Protein AF-A0ABD5B0S5-F1 (afdb_monomer)

Structure (mmCIF, N/CA/C/O backbone):
data_AF-A0ABD5B0S5-F1
#
_entry.id   AF-A0ABD5B0S5-F1
#
loop_
_atom_site.group_PDB
_atom_site.id
_atom_site.type_symbol
_atom_site.label_atom_id
_atom_site.label_alt_id
_atom_site.label_comp_id
_atom_site.label_asym_id
_atom_site.label_entity_id
_atom_site.label_seq_id
_atom_site.pdbx_PDB_ins_code
_atom_site.Cartn_x
_atom_site.Cartn_y
_atom_site.Cartn_z
_atom_site.occupancy
_atom_site.B_iso_or_equiv
_atom_site.auth_seq_id
_atom_site.auth_comp_id
_atom_site.auth_asym_id
_atom_site.auth_atom_id
_atom_site.pdbx_PDB_model_num
ATOM 1 N N . MET A 1 1 ? -30.616 -3.599 26.063 1.00 59.03 1 MET A N 1
ATOM 2 C CA . MET A 1 1 ? -29.820 -3.483 24.824 1.00 59.03 1 MET A CA 1
ATOM 3 C C . MET A 1 1 ? -29.318 -2.062 24.587 1.00 59.03 1 MET A C 1
ATOM 5 O O . MET A 1 1 ? -28.119 -1.868 24.691 1.00 59.03 1 MET A O 1
ATOM 9 N N . GLU A 1 2 ? -30.173 -1.051 24.388 1.00 69.00 2 GLU A N 1
ATOM 10 C CA . GLU A 1 2 ? -29.726 0.318 24.028 1.00 69.00 2 GLU A CA 1
ATOM 11 C C . GLU A 1 2 ? -28.794 0.989 25.068 1.00 69.00 2 GLU A C 1
ATOM 13 O O . GLU A 1 2 ? -27.815 1.641 24.716 1.00 69.00 2 GLU A O 1
ATOM 18 N N . TYR A 1 3 ? -29.030 0.762 26.366 1.00 79.88 3 TYR A N 1
ATOM 19 C CA . TYR A 1 3 ? -28.165 1.268 27.444 1.00 79.88 3 TYR A CA 1
ATOM 20 C C . TYR A 1 3 ? -26.765 0.627 27.468 1.00 79.88 3 TYR A C 1
ATOM 22 O O . TYR A 1 3 ? -25.769 1.314 27.701 1.00 79.88 3 TYR A O 1
ATOM 30 N N . GLN A 1 4 ? -26.689 -0.684 27.223 1.00 82.94 4 GLN A N 1
ATOM 31 C CA . GLN A 1 4 ? -25.435 -1.444 27.222 1.00 82.94 4 GLN A CA 1
ATOM 32 C C . GLN A 1 4 ? -24.563 -1.027 26.032 1.00 82.94 4 GLN A C 1
ATOM 34 O O . GLN A 1 4 ? -23.385 -0.709 26.203 1.00 82.94 4 GLN A O 1
ATOM 39 N N . ASP A 1 5 ? -25.180 -0.931 24.851 1.00 84.88 5 ASP A N 1
ATOM 40 C CA . ASP A 1 5 ? -24.516 -0.530 23.610 1.00 84.88 5 ASP A CA 1
ATOM 41 C C . ASP A 1 5 ? -23.931 0.886 23.700 1.00 84.88 5 ASP A C 1
ATOM 43 O O . ASP A 1 5 ? -22.782 1.140 23.319 1.00 84.88 5 ASP A O 1
ATOM 47 N N . LYS A 1 6 ? -24.693 1.804 24.305 1.00 87.38 6 LYS A N 1
ATOM 48 C CA . LYS A 1 6 ? -24.252 3.176 24.553 1.00 87.38 6 LYS A CA 1
ATOM 49 C C . LYS A 1 6 ? -23.043 3.236 25.490 1.00 87.38 6 LYS A C 1
ATOM 51 O O . LYS A 1 6 ? -22.068 3.908 25.165 1.00 87.38 6 LYS A O 1
ATOM 56 N N . LYS A 1 7 ? -23.054 2.493 26.606 1.00 89.88 7 LYS A N 1
ATOM 57 C CA . LYS A 1 7 ? -21.926 2.450 27.561 1.00 89.88 7 LYS A CA 1
ATOM 58 C C . LYS A 1 7 ? -20.632 1.931 26.922 1.00 89.88 7 LYS A C 1
ATOM 60 O O . LYS A 1 7 ? -19.563 2.497 27.162 1.00 89.88 7 LYS A O 1
ATOM 65 N N . ILE A 1 8 ? -20.721 0.882 26.101 1.00 89.31 8 ILE A N 1
ATOM 66 C CA . ILE A 1 8 ? -19.565 0.337 25.368 1.00 89.31 8 ILE A CA 1
ATOM 67 C C . ILE A 1 8 ? -19.056 1.367 24.350 1.00 89.31 8 ILE A C 1
ATOM 69 O O . ILE A 1 8 ? -17.853 1.631 24.271 1.00 89.31 8 ILE A O 1
ATOM 73 N N . THR A 1 9 ? -19.969 1.992 23.607 1.00 88.25 9 THR A N 1
ATOM 74 C CA . THR A 1 9 ? -19.638 2.994 22.586 1.00 88.25 9 THR A CA 1
ATOM 75 C C . THR A 1 9 ? -18.950 4.222 23.185 1.00 88.25 9 THR A C 1
ATOM 77 O O . THR A 1 9 ? -17.896 4.629 22.689 1.00 88.25 9 THR A O 1
ATOM 80 N N . ASP A 1 10 ? -19.483 4.772 24.278 1.00 90.56 10 ASP A N 1
ATOM 81 C CA . ASP A 1 10 ? -18.917 5.939 24.964 1.00 90.56 10 ASP A CA 1
ATOM 82 C C . ASP A 1 10 ? -17.477 5.660 25.434 1.00 90.56 10 ASP A C 1
ATOM 84 O O . ASP A 1 10 ? -16.569 6.456 25.177 1.00 90.56 10 ASP A O 1
ATOM 88 N N . TYR A 1 11 ? -17.227 4.476 26.007 1.00 91.31 11 TYR A N 1
ATOM 89 C CA . TYR A 1 11 ? -15.882 4.040 26.400 1.00 91.31 11 TYR A CA 1
ATOM 90 C C . TYR A 1 11 ? -14.902 3.958 25.214 1.00 91.31 11 TYR A C 1
ATOM 92 O O . TYR A 1 11 ? -13.734 4.353 25.328 1.00 91.31 11 TYR A O 1
ATOM 100 N N . LEU A 1 12 ? -15.347 3.456 24.057 1.00 90.19 12 LEU A N 1
ATOM 101 C CA . LEU A 1 12 ? -14.495 3.294 22.873 1.00 90.19 12 LEU A CA 1
ATOM 102 C C . LEU A 1 12 ? -14.211 4.613 22.144 1.00 90.19 12 LEU A C 1
ATOM 104 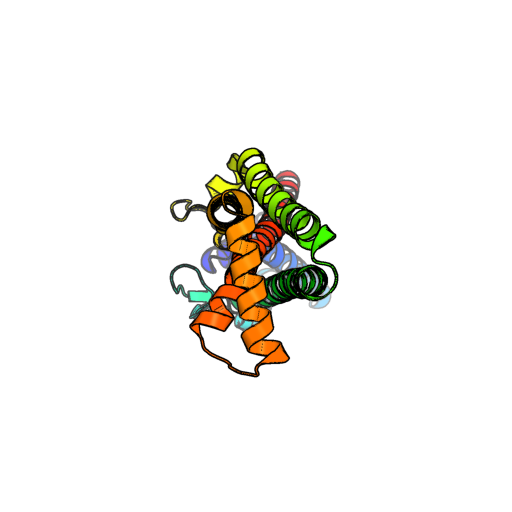O O . LEU A 1 12 ? -13.114 4.785 21.593 1.00 90.19 12 LEU A O 1
ATOM 108 N N . ILE A 1 13 ? -15.141 5.572 22.178 1.00 87.56 13 ILE A N 1
ATOM 109 C CA . ILE A 1 13 ? -14.947 6.916 21.610 1.00 87.56 13 ILE A CA 1
ATOM 110 C C . ILE A 1 13 ? -13.749 7.615 22.270 1.00 87.56 13 ILE A C 1
ATOM 112 O O . ILE A 1 13 ? -12.927 8.230 21.575 1.00 87.56 13 ILE A O 1
ATOM 116 N N . GLU A 1 14 ? -13.571 7.454 23.583 1.00 87.50 14 GLU A N 1
ATOM 117 C CA . GLU A 1 14 ? -12.429 8.014 24.318 1.00 87.50 14 GLU A CA 1
ATOM 118 C C . GLU A 1 14 ? -11.076 7.469 23.836 1.00 87.50 14 GLU A C 1
ATOM 120 O O . GLU A 1 14 ? -10.060 8.173 23.888 1.00 87.50 14 GLU A O 1
ATOM 125 N N . LYS A 1 15 ? -11.045 6.237 23.307 1.00 86.94 15 LYS A N 1
ATOM 126 C CA . LYS A 1 15 ? -9.827 5.608 22.762 1.00 86.94 15 LYS A CA 1
ATOM 127 C C . LYS A 1 15 ? -9.460 6.127 21.374 1.00 86.94 15 LYS A C 1
ATOM 129 O O . LYS A 1 15 ? -8.352 5.878 20.896 1.00 86.94 15 LYS A O 1
ATOM 134 N N . ARG A 1 16 ? -10.352 6.907 20.744 1.00 84.56 16 ARG A N 1
ATOM 135 C CA . ARG A 1 16 ? -10.148 7.602 19.462 1.00 84.56 16 ARG A CA 1
ATOM 136 C C . ARG A 1 16 ? -9.638 6.676 18.344 1.00 84.56 16 ARG A C 1
ATOM 138 O O . ARG A 1 16 ? -8.790 7.085 17.539 1.00 84.56 16 ARG A O 1
ATOM 145 N N . LEU A 1 17 ? -10.144 5.443 18.327 1.00 88.75 17 LEU A N 1
ATOM 146 C CA . LEU A 1 17 ? -9.857 4.431 17.312 1.00 88.75 17 LEU A CA 1
ATOM 147 C C . LEU A 1 17 ? -10.369 4.883 15.928 1.00 88.75 17 LEU A C 1
ATOM 149 O O . LEU A 1 17 ? -11.304 5.683 15.844 1.00 88.75 17 LEU A O 1
ATOM 153 N N . PRO A 1 18 ? -9.768 4.410 14.823 1.00 89.50 18 PRO A N 1
ATOM 154 C CA . PRO A 1 18 ? -10.385 4.514 13.506 1.00 89.50 18 PRO A CA 1
ATOM 155 C C . PRO A 1 18 ? -11.719 3.759 13.478 1.00 89.50 18 PRO A C 1
ATOM 157 O O . PRO A 1 18 ? -11.866 2.760 14.177 1.00 89.50 18 PRO A O 1
ATOM 160 N N . LEU A 1 19 ? -12.675 4.230 12.676 1.00 89.38 19 LEU A N 1
ATOM 161 C CA . LEU A 1 19 ? -14.045 3.709 12.673 1.00 89.38 19 LEU A CA 1
ATOM 162 C C . LEU A 1 19 ? -14.131 2.207 12.345 1.00 89.38 19 LEU A C 1
ATOM 164 O O . LEU A 1 19 ? -14.923 1.510 12.967 1.00 89.38 19 LEU A O 1
ATOM 168 N N . ASP A 1 20 ? -13.304 1.696 11.427 1.00 89.19 20 ASP A N 1
ATOM 169 C CA . ASP A 1 20 ? -13.250 0.257 11.117 1.00 89.19 20 ASP A CA 1
ATOM 170 C C . ASP A 1 20 ? -12.871 -0.600 12.335 1.00 89.19 20 ASP A C 1
ATOM 172 O O . ASP A 1 20 ? -13.534 -1.596 12.613 1.00 89.19 20 ASP A O 1
ATOM 176 N N . ILE A 1 21 ? -11.840 -0.195 13.078 1.00 90.81 21 ILE A N 1
ATOM 177 C CA . ILE A 1 21 ? -11.395 -0.879 14.298 1.00 90.81 21 ILE A CA 1
ATOM 178 C C . ILE A 1 21 ? -12.389 -0.656 15.436 1.00 90.81 21 ILE A C 1
ATOM 180 O O . ILE A 1 21 ? -12.634 -1.575 16.204 1.00 90.81 21 ILE A O 1
ATOM 184 N N . LEU A 1 22 ? -12.955 0.547 15.561 1.00 91.75 22 LEU A N 1
ATOM 185 C CA . LEU A 1 22 ? -13.903 0.867 16.625 1.00 91.75 22 LEU A CA 1
ATOM 186 C C . LEU A 1 22 ? -15.123 -0.051 16.564 1.00 91.75 22 LEU A C 1
ATOM 188 O O . LEU A 1 22 ? -15.484 -0.619 17.587 1.00 91.75 22 LEU A O 1
ATOM 192 N N . LEU A 1 23 ? -15.712 -0.224 15.377 1.00 89.88 23 LEU A N 1
ATOM 193 C CA . LEU A 1 23 ? -16.859 -1.115 15.193 1.00 89.88 23 LEU A CA 1
ATOM 194 C C . LEU A 1 23 ? -16.489 -2.577 15.471 1.00 89.88 23 LEU A C 1
ATOM 196 O O . LEU A 1 23 ? -17.256 -3.293 16.092 1.00 89.88 23 LEU A O 1
ATOM 200 N N . GLU A 1 24 ? -15.307 -3.025 15.049 1.00 91.56 24 GLU A N 1
ATOM 201 C CA . GLU A 1 24 ? -14.869 -4.405 15.297 1.00 91.56 24 GLU A CA 1
ATOM 202 C C . GLU A 1 24 ? -14.621 -4.680 16.787 1.00 91.56 24 GLU A C 1
ATOM 204 O O . GLU A 1 24 ? -15.021 -5.717 17.304 1.00 91.56 24 GLU A O 1
ATOM 209 N N . VAL A 1 25 ? -14.008 -3.732 17.502 1.00 92.88 25 VAL A N 1
ATOM 210 C CA . VAL A 1 25 ? -13.804 -3.841 18.954 1.00 92.88 25 VAL A CA 1
ATOM 211 C C . VAL A 1 25 ? -15.133 -3.748 19.704 1.00 92.88 25 VAL A C 1
ATOM 213 O O . VAL A 1 25 ? -15.304 -4.462 20.685 1.00 92.88 25 VAL A O 1
ATOM 216 N N . LYS A 1 26 ? -16.075 -2.911 19.246 1.00 92.62 26 LYS A N 1
ATOM 217 C CA . LYS A 1 26 ? -17.425 -2.807 19.817 1.00 92.62 26 LYS A CA 1
ATOM 218 C C . LYS A 1 26 ? -18.129 -4.166 19.794 1.00 92.62 26 LYS A C 1
ATOM 220 O O . LYS A 1 26 ? -18.538 -4.621 20.857 1.00 92.62 26 LYS A O 1
ATOM 225 N N . ASP A 1 27 ? -18.187 -4.817 18.629 1.00 91.06 27 ASP A N 1
ATOM 226 C CA . ASP A 1 27 ? -18.809 -6.142 18.474 1.00 91.06 27 ASP A CA 1
ATOM 227 C C . ASP A 1 27 ? -18.168 -7.158 19.430 1.00 91.06 27 ASP A C 1
ATOM 229 O O . ASP A 1 27 ? -18.850 -7.785 20.234 1.00 91.06 27 ASP A O 1
ATOM 233 N N . HIS A 1 28 ? -16.833 -7.257 19.414 1.00 93.50 28 HIS A N 1
ATOM 234 C CA . HIS A 1 28 ? -16.118 -8.210 20.261 1.00 93.50 28 HIS A CA 1
ATOM 235 C C . HIS A 1 28 ? -16.295 -7.941 21.760 1.00 93.50 28 HIS A C 1
ATOM 237 O O . HIS A 1 28 ? -16.384 -8.888 22.539 1.00 93.50 28 HIS A O 1
ATOM 243 N N . MET A 1 29 ? -16.339 -6.674 22.183 1.00 93.88 29 MET A N 1
ATOM 244 C CA . MET A 1 29 ? -16.616 -6.337 23.580 1.00 93.88 29 MET A CA 1
ATOM 245 C C . MET A 1 29 ? -18.061 -6.676 23.961 1.00 93.88 29 MET A C 1
ATOM 247 O O . MET A 1 29 ? -18.271 -7.165 25.066 1.00 93.88 29 MET A O 1
ATOM 251 N N . ALA A 1 30 ? -19.038 -6.451 23.079 1.00 92.88 30 ALA A N 1
ATOM 252 C CA . ALA A 1 30 ? -20.434 -6.805 23.333 1.00 92.88 30 ALA A CA 1
ATOM 253 C C . ALA A 1 30 ? -20.619 -8.326 23.460 1.00 92.88 30 ALA A C 1
ATOM 255 O O . ALA A 1 30 ? -21.210 -8.784 24.439 1.00 92.88 30 ALA A O 1
ATOM 256 N N . ASP A 1 31 ? -20.031 -9.100 22.543 1.00 93.25 31 ASP A N 1
ATOM 257 C CA . ASP A 1 31 ? -20.043 -10.566 22.586 1.00 93.25 31 ASP A CA 1
ATOM 258 C C . ASP A 1 31 ? -19.386 -11.094 23.870 1.00 93.25 31 ASP A C 1
ATOM 260 O O . ASP A 1 31 ? -19.919 -11.981 24.535 1.00 93.25 31 ASP A O 1
ATOM 264 N N . GLN A 1 32 ? -18.241 -10.519 24.256 1.00 93.44 32 GLN A N 1
ATOM 265 C CA . GLN A 1 32 ? -17.530 -10.908 25.474 1.00 93.44 32 GLN A CA 1
ATOM 266 C C . GLN A 1 32 ? -18.332 -10.581 26.738 1.00 93.44 32 GLN A C 1
ATOM 268 O O . GLN A 1 32 ? -18.353 -11.383 27.670 1.00 93.44 32 GLN A O 1
ATOM 273 N N . VAL A 1 33 ? -19.007 -9.430 26.778 1.00 94.50 33 VAL A N 1
ATOM 274 C CA . VAL A 1 33 ? -19.883 -9.071 27.898 1.00 94.50 33 VAL A CA 1
ATOM 275 C C . VAL A 1 33 ? -21.058 -10.042 27.992 1.00 94.50 33 VAL A C 1
ATOM 277 O O . VAL A 1 33 ? -21.290 -10.576 29.072 1.00 94.50 33 VAL A O 1
ATOM 280 N N . ALA A 1 34 ? -21.737 -10.337 26.882 1.00 93.06 34 ALA A N 1
ATOM 281 C CA . ALA A 1 34 ? -22.862 -11.273 26.864 1.00 93.06 34 ALA A CA 1
ATOM 282 C C . ALA A 1 34 ? -22.446 -12.696 27.284 1.00 93.06 34 ALA A C 1
ATOM 284 O O . ALA A 1 34 ? -23.167 -13.363 28.033 1.00 93.06 34 ALA A O 1
ATOM 285 N N . ALA A 1 35 ? -21.263 -13.146 26.849 1.00 93.31 35 ALA A N 1
ATOM 286 C CA . ALA A 1 35 ? -20.687 -14.416 27.280 1.00 93.31 35 ALA A CA 1
ATOM 287 C C . ALA A 1 35 ? -20.438 -14.428 28.795 1.00 93.31 35 ALA A C 1
ATOM 289 O O . ALA A 1 35 ? -20.862 -15.358 29.471 1.00 93.31 35 ALA A O 1
ATOM 290 N N . LEU A 1 36 ? -19.846 -13.369 29.356 1.00 94.19 36 LEU A N 1
ATOM 291 C CA . LEU A 1 36 ? -19.610 -13.259 30.799 1.00 94.19 36 LEU A CA 1
ATOM 292 C C . LEU A 1 36 ? -20.911 -13.183 31.614 1.00 94.19 36 LEU A C 1
ATOM 294 O O . LEU A 1 36 ? -21.005 -13.833 32.654 1.00 94.19 36 LEU A O 1
ATOM 298 N N . GLU A 1 37 ? -21.916 -12.433 31.146 1.00 92.38 37 GLU A N 1
ATOM 299 C CA . GLU A 1 37 ? -23.247 -12.387 31.772 1.00 92.38 37 GLU A CA 1
ATOM 300 C C . GLU A 1 37 ? -23.881 -13.785 31.815 1.00 92.38 37 GLU A C 1
ATOM 302 O O . GLU A 1 37 ? -24.458 -14.162 32.830 1.00 92.38 37 GLU A O 1
ATOM 307 N N . THR A 1 38 ? -23.717 -14.582 30.754 1.00 92.94 38 THR A N 1
ATOM 308 C CA . THR A 1 38 ? -24.304 -15.929 30.653 1.00 92.94 38 THR A CA 1
ATOM 309 C C . THR A 1 38 ? -23.513 -16.979 31.438 1.00 92.94 38 THR A C 1
ATOM 311 O O . THR A 1 38 ? -24.094 -17.772 32.174 1.00 92.94 38 THR A O 1
ATOM 314 N N . GLU A 1 39 ? -22.187 -17.000 31.294 1.00 94.00 39 GLU A N 1
ATOM 315 C CA . GLU A 1 39 ? -21.308 -18.027 31.869 1.00 94.00 39 GLU A CA 1
ATOM 316 C C . GLU A 1 39 ? -21.080 -17.832 33.369 1.00 94.00 39 GLU A C 1
ATOM 318 O O . GLU A 1 39 ? -21.020 -18.805 34.119 1.00 94.00 39 GLU A O 1
ATOM 323 N N . GLN A 1 40 ? -20.939 -16.579 33.814 1.00 91.56 40 GLN A N 1
ATOM 324 C CA . GLN A 1 40 ? -20.669 -16.252 35.217 1.00 91.56 40 GLN A CA 1
ATOM 325 C C . GLN A 1 40 ? -21.923 -15.786 35.966 1.00 91.56 40 GLN A C 1
ATOM 327 O O . GLN A 1 40 ? -21.853 -15.575 37.177 1.00 91.56 40 GLN A O 1
ATOM 332 N N . ASN A 1 41 ? -23.058 -15.627 35.272 1.00 91.38 41 ASN A N 1
ATOM 333 C CA . ASN A 1 41 ? -24.315 -15.126 35.833 1.00 91.38 41 ASN A CA 1
ATOM 334 C C . ASN A 1 41 ? -24.138 -13.794 36.594 1.00 91.38 41 ASN A C 1
ATOM 336 O O . ASN A 1 41 ? -24.683 -13.591 37.681 1.00 91.38 41 ASN A O 1
ATOM 340 N N . ILE A 1 42 ? -23.308 -12.903 36.045 1.00 93.69 42 ILE A N 1
ATOM 341 C CA . ILE A 1 42 ? -23.010 -11.584 36.616 1.00 93.69 42 ILE A CA 1
ATOM 342 C C . ILE A 1 42 ? -23.79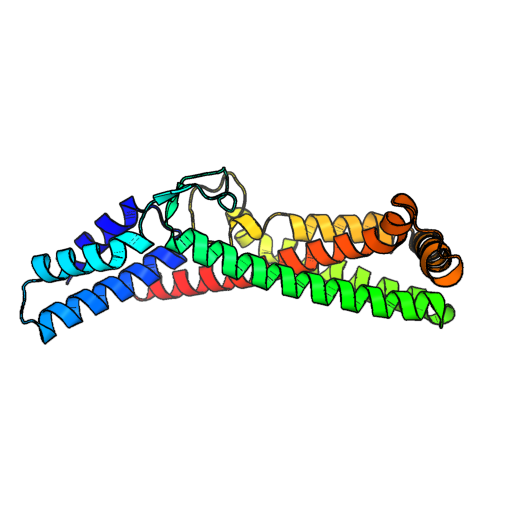0 -10.487 35.896 1.00 93.69 42 ILE A C 1
ATOM 344 O O . ILE A 1 42 ? -24.229 -10.648 34.764 1.00 93.69 42 ILE A O 1
ATOM 348 N N . THR A 1 43 ? -23.935 -9.337 36.552 1.00 93.12 43 THR A N 1
ATOM 349 C CA . THR A 1 43 ? -24.560 -8.162 35.941 1.00 93.12 43 THR A CA 1
ATOM 350 C C . THR A 1 43 ? -23.690 -7.578 34.830 1.00 93.12 43 THR A C 1
ATOM 352 O O . THR A 1 43 ? -22.458 -7.632 34.899 1.00 93.12 43 THR A O 1
ATOM 355 N N . PHE A 1 44 ? -24.335 -6.921 33.864 1.00 92.56 44 PHE A N 1
ATOM 356 C CA . PHE A 1 44 ? -23.682 -6.152 32.805 1.00 92.56 44 PHE A CA 1
ATOM 357 C C . PHE A 1 44 ? -22.515 -5.295 33.294 1.00 92.56 44 PHE A C 1
ATOM 359 O O . PHE A 1 44 ? -21.442 -5.330 32.705 1.00 92.56 44 PHE A O 1
ATOM 366 N N . ASP A 1 45 ? -22.704 -4.523 34.369 1.00 93.00 45 ASP A N 1
ATOM 367 C CA . ASP A 1 45 ? -21.666 -3.612 34.855 1.00 93.00 45 ASP A CA 1
ATOM 368 C C . ASP A 1 45 ? -20.412 -4.378 35.302 1.00 93.00 45 ASP A C 1
ATOM 370 O O . ASP A 1 45 ? -19.298 -3.993 34.948 1.00 93.00 45 ASP A O 1
ATOM 374 N N . ASN A 1 46 ? -20.583 -5.515 35.982 1.00 92.81 46 ASN A N 1
ATOM 375 C CA . ASN A 1 46 ? -19.468 -6.367 36.393 1.00 92.81 46 ASN A CA 1
ATOM 376 C C . ASN A 1 46 ? -18.800 -7.054 35.191 1.00 92.81 46 ASN A C 1
ATOM 378 O O . ASN A 1 46 ? -17.569 -7.077 35.104 1.00 92.81 46 ASN A O 1
ATOM 382 N N . ALA A 1 47 ? -19.587 -7.572 34.242 1.00 93.94 47 ALA A N 1
ATOM 383 C CA . ALA A 1 47 ? -19.071 -8.162 33.004 1.00 93.94 47 ALA A CA 1
ATOM 384 C C . ALA A 1 47 ? -18.304 -7.132 32.160 1.00 93.94 47 ALA A C 1
ATOM 386 O O . ALA A 1 47 ? -17.243 -7.424 31.597 1.00 93.94 47 ALA A O 1
ATOM 387 N N . PHE A 1 48 ? -18.795 -5.896 32.114 1.00 94.75 48 PHE A N 1
ATOM 388 C CA . PHE A 1 48 ? -18.169 -4.808 31.384 1.00 94.75 48 PHE A CA 1
ATOM 389 C C . PHE A 1 48 ? -16.871 -4.334 32.044 1.00 94.75 48 PHE A C 1
ATOM 391 O O . PHE A 1 48 ? -15.895 -4.093 31.333 1.00 94.75 48 PHE A O 1
ATOM 398 N N . GLU A 1 49 ? -16.793 -4.256 33.377 1.00 94.50 49 GLU A N 1
ATOM 399 C CA . GLU A 1 49 ? -15.523 -3.984 34.071 1.00 94.50 49 GLU A CA 1
ATOM 400 C C . GLU A 1 49 ? -14.469 -5.063 33.792 1.00 94.50 49 GLU A C 1
ATOM 402 O O . GLU A 1 49 ? -13.333 -4.735 33.435 1.00 94.50 49 GLU A O 1
ATOM 407 N N . GLN A 1 50 ? -14.845 -6.345 33.867 1.00 94.25 50 GLN A N 1
ATOM 408 C CA . GLN A 1 50 ? -13.936 -7.447 33.526 1.00 94.25 50 GLN A CA 1
ATOM 409 C C . GLN A 1 50 ? -13.468 -7.371 32.065 1.00 94.25 50 GLN A C 1
ATOM 411 O O . GLN A 1 50 ? -12.282 -7.544 31.771 1.00 94.25 50 GLN A O 1
ATOM 416 N N . THR A 1 51 ? -14.377 -7.035 31.150 1.00 94.00 51 THR A N 1
ATOM 417 C CA . THR A 1 51 ? -14.051 -6.833 29.733 1.00 94.00 51 THR A CA 1
ATOM 418 C C . THR A 1 51 ? -13.107 -5.640 29.546 1.00 94.00 51 THR A C 1
ATOM 420 O O . THR A 1 51 ? -12.098 -5.740 28.855 1.00 94.00 51 THR A O 1
ATOM 423 N N . LYS A 1 52 ? -13.331 -4.508 30.219 1.00 93.50 52 LYS A N 1
ATOM 424 C CA . LYS A 1 52 ? -12.396 -3.369 30.163 1.00 93.50 52 LYS A CA 1
ATOM 425 C C . LYS A 1 52 ? -11.002 -3.737 30.669 1.00 93.50 52 LYS A C 1
ATOM 427 O O . LYS A 1 52 ? -10.013 -3.281 30.090 1.00 93.50 52 LYS A O 1
ATOM 432 N N . ALA A 1 53 ? -10.915 -4.556 31.716 1.00 92.94 53 ALA A N 1
ATOM 433 C CA . ALA A 1 53 ? -9.643 -5.037 32.240 1.00 92.94 53 ALA A CA 1
ATOM 434 C C . ALA A 1 53 ? -8.907 -5.929 31.225 1.00 92.94 53 ALA A C 1
ATOM 436 O O . ALA A 1 53 ? -7.709 -5.728 31.002 1.00 92.94 53 ALA A O 1
ATOM 437 N N . SER A 1 54 ? -9.613 -6.846 30.552 1.00 93.25 54 SER A N 1
ATOM 438 C CA . SER A 1 54 ? -9.016 -7.731 29.538 1.00 93.25 54 SER A CA 1
ATOM 439 C C . SER A 1 54 ? -8.480 -6.953 28.326 1.00 93.25 54 SER A C 1
ATOM 441 O O . SER A 1 54 ? -7.375 -7.223 27.850 1.00 93.25 54 SER A O 1
ATOM 443 N N . TRP A 1 55 ? -9.189 -5.904 27.900 1.00 94.00 55 TRP A N 1
ATOM 444 C CA . TRP A 1 55 ? -8.783 -5.025 26.797 1.00 94.00 55 TRP A CA 1
ATOM 445 C C . TRP A 1 55 ? -7.775 -3.934 27.190 1.00 94.00 55 TRP A C 1
ATOM 447 O O . TRP A 1 55 ? -7.223 -3.258 26.314 1.00 94.00 55 TRP A O 1
ATOM 457 N N . GLY A 1 56 ? -7.488 -3.753 28.483 1.00 91.38 56 GLY A N 1
ATOM 458 C CA . GLY A 1 56 ? -6.698 -2.628 28.994 1.00 91.38 56 GLY A CA 1
ATOM 459 C C . GLY A 1 56 ? -5.315 -2.494 28.349 1.00 91.38 56 GLY A C 1
ATOM 460 O O . GLY A 1 56 ? -4.885 -1.387 28.023 1.00 91.38 56 GLY A O 1
ATOM 461 N N . LYS A 1 57 ? -4.642 -3.619 28.082 1.00 90.50 57 LYS A N 1
ATOM 462 C CA . LYS A 1 57 ? -3.324 -3.650 27.421 1.00 90.50 57 LYS A CA 1
ATOM 463 C C . LYS A 1 57 ? -3.391 -3.274 25.937 1.00 90.50 57 LYS A C 1
ATOM 465 O O . LYS A 1 57 ? -2.468 -2.643 25.420 1.00 90.50 57 LYS A O 1
ATOM 470 N N . ASP A 1 58 ? -4.457 -3.664 25.250 1.00 89.56 58 ASP A N 1
ATOM 471 C CA . ASP A 1 58 ? -4.626 -3.451 23.810 1.00 89.56 58 ASP A CA 1
ATOM 472 C C . ASP A 1 58 ? -5.137 -2.042 23.494 1.00 89.56 58 ASP A C 1
ATOM 474 O O . ASP A 1 58 ? -4.707 -1.424 22.512 1.00 89.56 58 ASP A O 1
ATOM 478 N N . LEU A 1 59 ? -5.970 -1.487 24.375 1.00 91.56 59 LEU A N 1
ATOM 479 C CA . LEU A 1 59 ? -6.473 -0.113 24.308 1.00 91.56 59 LEU A CA 1
ATOM 480 C C . LEU A 1 59 ? -5.549 0.909 24.993 1.00 91.56 59 LEU A C 1
ATOM 482 O O . LEU A 1 59 ? -5.849 2.105 25.006 1.00 91.56 59 LEU A O 1
ATOM 486 N N . GLU A 1 60 ? -4.400 0.468 25.513 1.00 90.56 60 GLU A N 1
ATOM 487 C CA . GLU A 1 60 ? -3.370 1.335 26.081 1.00 90.56 60 GLU A CA 1
ATOM 488 C C . GLU A 1 60 ? -2.827 2.302 25.016 1.00 90.56 60 GLU A C 1
ATOM 490 O O . GLU A 1 60 ? -2.378 1.897 23.938 1.00 90.56 60 GLU A O 1
ATOM 495 N N . MET A 1 61 ? -2.838 3.600 25.324 1.00 87.88 61 MET A N 1
ATOM 496 C CA . MET A 1 61 ? -2.383 4.649 24.413 1.00 87.88 61 MET A CA 1
ATOM 497 C C . MET A 1 61 ? -0.861 4.784 24.456 1.00 87.88 61 MET A C 1
ATOM 499 O O . MET A 1 61 ? -0.295 5.278 25.432 1.00 87.88 61 MET A O 1
ATOM 503 N N . ARG A 1 62 ? -0.191 4.421 23.361 1.00 85.19 62 ARG A N 1
ATOM 504 C CA . ARG A 1 62 ? 1.266 4.523 23.212 1.00 85.19 62 ARG A CA 1
ATOM 505 C C . ARG A 1 62 ? 1.642 5.442 22.060 1.00 85.19 62 ARG A C 1
ATOM 507 O O . ARG A 1 62 ? 0.884 5.645 21.112 1.00 85.19 62 ARG A O 1
ATOM 514 N N . PHE A 1 63 ? 2.833 6.021 22.148 1.00 80.31 63 PHE A N 1
ATOM 515 C CA . PHE A 1 63 ? 3.408 6.755 21.029 1.00 80.31 63 PHE A CA 1
ATOM 516 C C . PHE A 1 63 ? 3.695 5.794 19.866 1.00 80.31 63 PHE A C 1
ATOM 518 O O . PHE A 1 63 ? 4.169 4.678 20.084 1.00 80.31 63 PHE A O 1
ATOM 525 N N . SER A 1 64 ? 3.406 6.217 18.634 1.00 77.25 64 SER A N 1
ATOM 526 C CA . SER A 1 64 ? 3.667 5.422 17.435 1.00 77.25 64 SER A CA 1
ATOM 527 C C . SER A 1 64 ? 4.327 6.256 16.346 1.00 77.25 64 SER A C 1
ATOM 529 O O . SER A 1 64 ? 3.766 7.253 15.887 1.00 77.25 64 SER A O 1
ATOM 531 N N . PHE A 1 65 ? 5.470 5.766 15.864 1.00 70.25 65 PHE A N 1
ATOM 532 C CA . PHE A 1 65 ? 6.164 6.283 14.682 1.00 70.25 65 PHE A CA 1
ATOM 533 C C . PHE A 1 65 ? 5.397 6.044 13.375 1.00 70.25 65 PHE A C 1
ATOM 535 O O . PHE A 1 65 ? 5.634 6.731 12.389 1.00 70.25 65 PHE A O 1
ATOM 542 N N . PHE A 1 66 ? 4.458 5.095 13.366 1.00 66.75 66 PHE A N 1
ATOM 543 C CA . PHE A 1 66 ? 3.623 4.776 12.204 1.00 66.75 66 PHE A CA 1
ATOM 544 C C . PHE A 1 66 ? 2.312 5.569 12.183 1.00 66.75 66 PHE A C 1
ATOM 546 O O . PHE A 1 66 ? 1.531 5.459 11.237 1.00 66.75 66 PHE A O 1
ATOM 553 N N . SER A 1 67 ? 2.042 6.359 13.225 1.00 68.06 67 SER A N 1
ATOM 554 C CA . SER A 1 67 ? 0.850 7.194 13.288 1.00 68.06 67 SER A CA 1
ATOM 555 C C . SER A 1 67 ? 1.021 8.475 12.472 1.00 68.06 67 SER A C 1
ATOM 557 O O . SER A 1 67 ? 2.062 9.134 12.483 1.00 68.06 67 SER A O 1
ATOM 559 N N . TYR A 1 68 ? -0.049 8.879 11.790 1.00 65.38 68 TYR A N 1
ATOM 560 C CA . TYR A 1 68 ? -0.097 10.189 11.154 1.00 65.38 68 TYR A CA 1
ATOM 561 C C . TYR A 1 68 ? -0.003 11.291 12.224 1.00 65.38 68 TYR A C 1
ATOM 563 O O . TYR A 1 68 ? -0.779 11.286 13.182 1.00 65.38 68 TYR A O 1
ATOM 571 N N . LYS A 1 69 ? 0.927 12.240 12.040 1.00 66.88 69 LYS A N 1
ATOM 572 C CA . LYS A 1 69 ? 1.263 13.322 12.990 1.00 66.88 69 LYS A CA 1
ATOM 573 C C . LYS A 1 69 ? 1.858 12.864 14.334 1.00 66.88 69 LYS A C 1
ATOM 575 O O . LYS A 1 69 ? 1.717 13.594 15.310 1.00 66.88 69 LYS A O 1
ATOM 580 N N . PHE A 1 70 ? 2.510 11.695 14.405 1.00 70.06 70 PHE A N 1
ATOM 581 C CA . PHE A 1 70 ? 3.210 11.234 15.622 1.00 70.06 70 PHE A CA 1
ATOM 582 C C . PHE A 1 70 ? 2.328 11.276 16.880 1.00 70.06 70 PHE A C 1
ATOM 584 O O . PHE A 1 70 ? 2.720 11.719 17.960 1.00 70.06 70 PHE A O 1
ATOM 591 N N . ARG A 1 71 ? 1.076 10.857 16.727 1.00 76.62 71 ARG A N 1
ATOM 592 C CA . ARG A 1 71 ? 0.073 10.906 17.781 1.00 76.62 71 ARG A CA 1
ATOM 593 C C . ARG A 1 71 ? 0.132 9.640 18.639 1.00 76.62 71 ARG A C 1
ATOM 595 O O . ARG A 1 71 ? 0.438 8.552 18.155 1.00 76.62 71 ARG A O 1
ATOM 602 N N . LYS A 1 72 ? -0.255 9.758 19.914 1.00 82.94 72 LYS A N 1
ATOM 603 C CA . LYS A 1 72 ? -0.588 8.583 20.730 1.00 82.94 72 LYS A CA 1
ATOM 604 C C . LYS A 1 72 ? -1.801 7.857 20.130 1.00 82.94 72 LYS A C 1
ATOM 606 O O . LYS A 1 72 ? -2.848 8.477 19.910 1.00 82.94 72 LYS A O 1
ATOM 611 N N . ILE A 1 73 ? -1.637 6.567 19.867 1.00 86.69 73 ILE A N 1
ATOM 612 C CA . ILE A 1 73 ? -2.670 5.651 19.368 1.00 86.69 73 ILE A CA 1
ATOM 613 C C . ILE A 1 73 ? -2.691 4.399 20.245 1.00 86.69 73 ILE A C 1
ATOM 615 O O . ILE A 1 73 ? -1.729 4.139 20.971 1.00 86.69 73 ILE A O 1
ATOM 619 N N . THR A 1 74 ? -3.766 3.619 20.189 1.00 89.25 74 THR A N 1
ATOM 620 C CA . THR A 1 74 ? -3.831 2.377 20.965 1.00 89.25 74 THR A CA 1
ATOM 621 C C . THR A 1 74 ? -2.779 1.377 20.483 1.00 89.25 74 THR A C 1
ATOM 623 O O . THR A 1 74 ? -2.402 1.352 19.301 1.00 89.25 74 THR A O 1
ATOM 626 N N . ARG A 1 75 ? -2.295 0.527 21.392 1.00 90.06 75 ARG A N 1
ATOM 627 C CA . ARG A 1 75 ? -1.365 -0.563 21.067 1.00 90.06 75 ARG A CA 1
ATOM 628 C C . ARG A 1 75 ? -1.946 -1.483 19.990 1.00 90.06 75 ARG A C 1
ATOM 630 O O . ARG A 1 75 ? -1.225 -1.851 19.055 1.00 90.06 75 ARG A O 1
ATOM 637 N N . LEU A 1 76 ? -3.241 -1.784 20.077 1.00 90.00 76 LEU A N 1
ATOM 638 C CA . LEU A 1 76 ? -3.983 -2.549 19.081 1.00 90.00 76 LEU A CA 1
ATOM 639 C C . LEU A 1 76 ? -3.894 -1.894 17.702 1.00 90.00 76 LEU A C 1
ATOM 641 O O . LEU A 1 76 ? -3.392 -2.523 16.766 1.00 90.00 76 LEU A O 1
ATOM 645 N N . GLN A 1 77 ? -4.290 -0.618 17.596 1.00 90.00 77 GLN A N 1
ATOM 646 C CA . GLN A 1 77 ? -4.244 0.136 16.343 1.00 90.00 77 GLN A CA 1
ATOM 647 C C . GLN A 1 77 ? -2.829 0.140 15.760 1.00 90.00 77 GLN A C 1
ATOM 649 O O . GLN A 1 77 ? -2.658 -0.135 14.573 1.00 90.00 77 GLN A O 1
ATOM 654 N N . ASN A 1 78 ? -1.809 0.405 16.582 1.00 89.00 78 ASN A N 1
ATOM 655 C CA . ASN A 1 78 ? -0.420 0.422 16.127 1.00 89.00 78 ASN A CA 1
ATOM 656 C C . ASN A 1 78 ? 0.017 -0.940 15.567 1.00 89.00 78 ASN A C 1
ATOM 658 O O . ASN A 1 78 ? 0.645 -1.012 14.511 1.00 89.00 78 ASN A O 1
ATOM 662 N N . SER A 1 79 ? -0.348 -2.027 16.250 1.00 89.31 79 SER A N 1
ATOM 663 C CA . SER A 1 79 ? -0.004 -3.382 15.819 1.00 89.31 79 SER A CA 1
ATOM 664 C C . SER A 1 79 ? -0.684 -3.753 14.495 1.00 89.31 79 SER A C 1
ATOM 666 O O . SER A 1 79 ? -0.037 -4.312 13.606 1.00 89.31 79 SER A O 1
ATOM 668 N N . ILE A 1 80 ? -1.958 -3.378 14.325 1.00 89.50 80 ILE A N 1
ATOM 669 C CA . ILE A 1 80 ? -2.725 -3.594 13.093 1.00 89.50 80 ILE A CA 1
ATOM 670 C C . ILE A 1 80 ? -2.120 -2.770 11.954 1.00 89.50 80 ILE A C 1
ATOM 672 O O . ILE A 1 80 ? -1.863 -3.315 10.878 1.00 89.50 80 ILE A O 1
ATOM 676 N N . MET A 1 81 ? -1.834 -1.486 12.194 1.00 88.50 81 MET A N 1
ATOM 677 C CA . MET A 1 81 ? -1.183 -0.600 11.227 1.00 88.50 81 MET A CA 1
ATOM 678 C C . MET A 1 81 ? 0.154 -1.178 10.763 1.00 88.50 81 MET A C 1
ATOM 680 O O . MET A 1 81 ? 0.344 -1.364 9.565 1.00 88.50 81 MET A O 1
ATOM 684 N N . MET A 1 82 ? 1.050 -1.524 11.688 1.00 88.00 82 MET A N 1
ATOM 685 C CA . MET A 1 82 ? 2.382 -2.038 11.360 1.00 88.00 82 MET A CA 1
ATOM 686 C C . MET A 1 82 ? 2.314 -3.345 10.560 1.00 88.00 82 MET A C 1
ATOM 688 O O . MET A 1 82 ? 2.951 -3.451 9.511 1.00 88.00 82 MET A O 1
ATOM 692 N N . ARG A 1 83 ? 1.512 -4.325 11.004 1.00 90.19 83 ARG A N 1
ATOM 693 C CA . ARG A 1 83 ? 1.350 -5.604 10.287 1.00 90.19 83 ARG A CA 1
ATOM 694 C C . ARG A 1 83 ? 0.820 -5.386 8.872 1.00 90.19 83 ARG A C 1
ATOM 696 O O . ARG A 1 83 ? 1.361 -5.940 7.914 1.00 90.19 83 ARG A O 1
ATOM 703 N N . ASN A 1 84 ? -0.212 -4.556 8.732 1.00 90.56 84 ASN A N 1
ATOM 704 C CA . ASN A 1 84 ? -0.820 -4.269 7.439 1.00 90.56 84 ASN A CA 1
ATOM 705 C C . ASN A 1 84 ? 0.134 -3.518 6.509 1.00 90.56 84 ASN A C 1
ATOM 707 O O . ASN A 1 84 ? 0.245 -3.891 5.340 1.00 90.56 84 ASN A O 1
ATOM 711 N N . GLN A 1 85 ? 0.848 -2.516 7.026 1.00 88.25 85 GLN A N 1
ATOM 712 C CA . GLN A 1 85 ? 1.816 -1.756 6.246 1.00 88.25 85 GLN A CA 1
ATOM 713 C C . GLN A 1 85 ? 2.967 -2.640 5.781 1.00 88.25 85 GLN A C 1
ATOM 715 O O . GLN A 1 85 ? 3.210 -2.712 4.583 1.00 88.25 85 GLN A O 1
ATOM 720 N N . LEU A 1 86 ? 3.596 -3.417 6.667 1.00 90.25 86 LEU A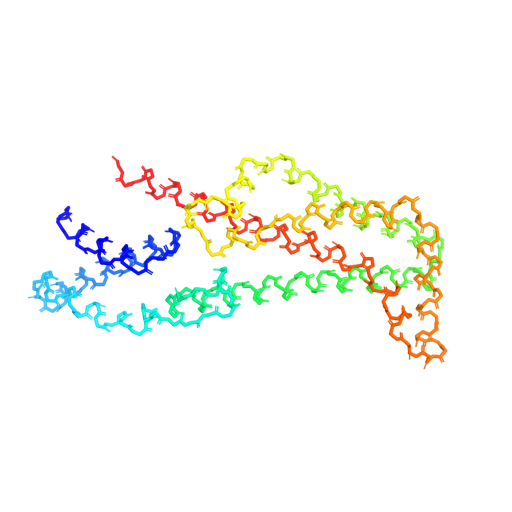 N 1
ATOM 721 C CA . LEU A 1 86 ? 4.668 -4.341 6.277 1.00 90.25 86 LEU A CA 1
ATOM 722 C C . LEU A 1 86 ? 4.208 -5.367 5.236 1.00 90.25 86 LEU A C 1
ATOM 724 O O . LEU A 1 86 ? 4.944 -5.674 4.299 1.00 90.25 86 LEU A O 1
ATOM 728 N N . ARG A 1 87 ? 2.979 -5.878 5.355 1.00 93.69 87 ARG A N 1
ATOM 729 C CA . ARG A 1 87 ? 2.409 -6.805 4.372 1.00 93.69 87 ARG A CA 1
ATOM 730 C C . ARG A 1 87 ? 2.243 -6.155 2.994 1.00 93.69 87 ARG A C 1
ATOM 732 O O . ARG A 1 87 ? 2.591 -6.779 1.994 1.00 93.69 87 ARG A O 1
ATOM 739 N N . ILE A 1 88 ? 1.714 -4.931 2.927 1.00 93.88 88 ILE A N 1
ATOM 740 C CA . ILE A 1 88 ? 1.531 -4.201 1.658 1.00 93.88 88 ILE A CA 1
ATOM 741 C C . ILE A 1 88 ? 2.887 -3.799 1.068 1.00 93.88 88 ILE A C 1
ATOM 743 O O . ILE A 1 88 ? 3.101 -3.960 -0.132 1.00 93.88 88 ILE A O 1
ATOM 747 N N . GLN A 1 89 ? 3.814 -3.352 1.914 1.00 92.81 89 GLN A N 1
ATOM 748 C CA . GLN A 1 89 ? 5.184 -3.004 1.551 1.0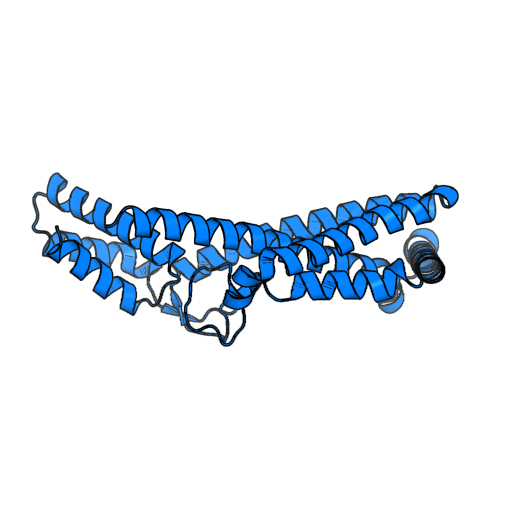0 92.81 89 GLN A CA 1
ATOM 749 C C . GLN A 1 89 ? 5.907 -4.178 0.890 1.00 92.81 89 GLN A C 1
ATOM 751 O O . GLN A 1 89 ? 6.362 -4.060 -0.245 1.00 92.81 89 GLN A O 1
ATOM 756 N N . LYS A 1 90 ? 5.914 -5.348 1.545 1.00 95.69 90 LYS A N 1
ATOM 757 C CA . LYS A 1 90 ? 6.518 -6.573 1.001 1.00 95.69 90 LYS A CA 1
ATOM 758 C C . LYS A 1 90 ? 5.918 -6.957 -0.351 1.00 95.69 90 LYS A C 1
ATOM 760 O O . LYS A 1 90 ? 6.662 -7.224 -1.285 1.00 95.69 90 LYS A O 1
ATOM 765 N N . LYS A 1 91 ? 4.586 -6.940 -0.484 1.00 96.44 91 LYS A N 1
ATOM 766 C CA . LYS A 1 91 ? 3.918 -7.254 -1.761 1.00 96.44 91 LYS A CA 1
ATOM 767 C C . LYS A 1 91 ? 4.296 -6.273 -2.872 1.00 96.44 91 LYS A C 1
ATOM 769 O O . LYS A 1 91 ? 4.598 -6.703 -3.978 1.00 96.44 91 LYS A O 1
ATOM 774 N N . SER A 1 92 ? 4.306 -4.977 -2.570 1.00 96.31 92 SER A N 1
ATOM 775 C CA . SER A 1 92 ? 4.642 -3.930 -3.545 1.00 96.31 92 SER A CA 1
ATOM 776 C C . SER A 1 92 ? 6.098 -4.037 -3.997 1.00 96.31 92 SER A C 1
ATOM 778 O O . SER A 1 92 ? 6.382 -3.926 -5.186 1.00 96.31 92 SER A O 1
ATOM 780 N N . LEU A 1 93 ? 7.006 -4.319 -3.058 1.00 96.69 93 LEU A N 1
ATOM 781 C CA . LEU A 1 93 ? 8.424 -4.519 -3.339 1.00 96.69 93 LEU A CA 1
ATOM 782 C C . LEU A 1 93 ? 8.666 -5.769 -4.194 1.00 96.69 93 LEU A C 1
ATOM 784 O O . LEU A 1 93 ? 9.421 -5.701 -5.153 1.00 96.69 93 LEU A O 1
ATOM 788 N N . LEU A 1 94 ? 7.997 -6.888 -3.897 1.00 97.50 94 LEU A N 1
ATOM 789 C CA . LEU A 1 94 ? 8.115 -8.113 -4.696 1.00 97.50 94 LEU A CA 1
ATOM 790 C C . LEU A 1 94 ? 7.642 -7.908 -6.140 1.00 97.50 94 LEU A C 1
ATOM 792 O O . LEU A 1 94 ? 8.313 -8.358 -7.062 1.00 97.50 94 LEU A O 1
ATOM 796 N N . ILE A 1 95 ? 6.529 -7.195 -6.343 1.00 97.31 95 ILE A N 1
ATOM 797 C CA . ILE A 1 95 ? 6.033 -6.862 -7.688 1.00 97.31 95 ILE A CA 1
ATOM 798 C C . ILE A 1 95 ? 7.036 -5.966 -8.424 1.00 97.31 95 ILE A C 1
ATOM 800 O O . ILE A 1 95 ? 7.361 -6.232 -9.578 1.00 97.31 95 ILE A O 1
ATOM 804 N N . MET A 1 96 ? 7.558 -4.935 -7.755 1.00 96.81 96 MET A N 1
ATOM 805 C CA . MET A 1 96 ? 8.580 -4.054 -8.324 1.00 96.81 96 MET A CA 1
ATOM 806 C C . MET A 1 96 ? 9.837 -4.832 -8.731 1.00 96.81 96 MET A C 1
ATOM 808 O O . MET A 1 96 ? 10.327 -4.645 -9.841 1.00 96.81 96 MET A O 1
ATOM 812 N N . LEU A 1 97 ? 10.341 -5.709 -7.858 1.00 97.31 97 LEU A N 1
ATOM 813 C CA . LEU A 1 97 ? 11.522 -6.528 -8.130 1.00 97.31 97 LEU A CA 1
ATOM 814 C C . LEU A 1 97 ? 11.276 -7.506 -9.281 1.00 97.31 97 LEU A C 1
ATOM 816 O O . LEU A 1 97 ? 12.130 -7.634 -10.151 1.00 97.31 97 LEU A O 1
ATOM 820 N N . ALA A 1 98 ? 10.110 -8.153 -9.327 1.00 97.81 98 ALA A N 1
ATOM 821 C CA . ALA A 1 98 ? 9.751 -9.034 -10.433 1.00 97.81 98 ALA A CA 1
ATOM 822 C C . ALA A 1 98 ? 9.778 -8.283 -11.773 1.00 97.81 98 ALA A C 1
ATOM 824 O O . ALA A 1 98 ? 10.398 -8.754 -12.723 1.00 97.81 98 ALA A O 1
ATOM 825 N N . ILE A 1 99 ? 9.179 -7.087 -11.830 1.00 97.25 99 ILE A N 1
ATOM 826 C CA . ILE A 1 99 ? 9.213 -6.245 -13.033 1.00 97.25 99 ILE A CA 1
ATOM 827 C C . ILE A 1 99 ? 10.654 -5.848 -13.364 1.00 97.25 99 ILE A C 1
ATOM 829 O O . ILE A 1 99 ? 11.053 -6.016 -14.510 1.00 97.25 99 ILE A O 1
ATOM 833 N N . PHE A 1 100 ? 11.436 -5.398 -12.375 1.00 96.50 100 PHE A N 1
ATOM 834 C CA . PHE A 1 100 ? 12.846 -5.036 -12.545 1.00 96.50 100 PHE A CA 1
ATOM 835 C C . PHE A 1 100 ? 13.665 -6.161 -13.177 1.00 96.50 100 PHE A C 1
ATOM 837 O O . PHE A 1 100 ? 14.371 -5.921 -14.155 1.00 96.50 100 PHE A O 1
ATOM 844 N N . PHE A 1 101 ? 13.577 -7.384 -12.653 1.00 95.94 101 PHE A N 1
ATOM 845 C CA . PHE A 1 101 ? 14.352 -8.505 -13.183 1.00 95.94 101 PHE A CA 1
ATOM 846 C C . PHE A 1 101 ? 13.892 -8.914 -14.580 1.00 95.94 101 PHE A C 1
ATOM 848 O O . PHE A 1 101 ? 14.735 -9.164 -15.440 1.00 95.94 101 PHE A O 1
ATOM 855 N N . VAL A 1 102 ? 12.579 -8.928 -14.833 1.00 96.38 102 VAL A N 1
ATOM 856 C CA . VAL A 1 102 ? 12.035 -9.243 -16.160 1.00 96.38 102 VAL A CA 1
ATOM 857 C C . VAL A 1 102 ? 12.522 -8.225 -17.188 1.00 96.38 102 VAL A C 1
ATOM 859 O O . VAL A 1 102 ? 13.117 -8.610 -18.192 1.00 96.38 102 VAL A O 1
ATOM 862 N N . THR A 1 103 ? 12.340 -6.927 -16.951 1.00 95.31 103 THR A N 1
ATOM 863 C CA . THR A 1 103 ? 12.769 -5.895 -17.907 1.00 95.31 103 THR A CA 1
ATOM 864 C C . THR A 1 103 ? 14.287 -5.832 -18.045 1.00 95.31 103 THR A C 1
ATOM 866 O O . THR A 1 103 ? 14.769 -5.667 -19.161 1.00 95.31 103 THR A O 1
ATOM 869 N N . SER A 1 104 ? 15.049 -6.024 -16.965 1.00 94.88 104 SER A N 1
ATOM 870 C CA . SER A 1 104 ? 16.519 -6.078 -17.027 1.00 94.88 104 SER A CA 1
ATOM 871 C C . SER A 1 104 ? 17.005 -7.254 -17.873 1.00 94.88 104 SER A C 1
ATOM 873 O O . SER A 1 104 ? 17.924 -7.089 -18.672 1.00 94.88 104 SER A O 1
ATOM 875 N N . TYR A 1 105 ? 16.354 -8.417 -17.768 1.00 95.12 105 TYR A N 1
ATOM 876 C CA . TYR A 1 105 ? 16.639 -9.559 -18.634 1.00 95.12 105 TYR A CA 1
ATOM 877 C C . TYR A 1 105 ? 16.413 -9.214 -20.113 1.00 95.12 105 TYR A C 1
ATOM 879 O O . TYR A 1 105 ? 17.299 -9.438 -20.937 1.00 95.12 105 TYR A O 1
ATOM 887 N N . PHE A 1 106 ? 15.275 -8.601 -20.456 1.00 95.69 106 PHE A N 1
ATOM 888 C CA . PHE A 1 106 ? 15.034 -8.169 -21.836 1.00 95.69 106 PHE A CA 1
ATOM 889 C C . PHE A 1 106 ? 16.058 -7.127 -22.306 1.00 95.69 106 PHE A C 1
ATOM 891 O O . PHE A 1 106 ? 16.542 -7.230 -23.429 1.00 95.69 106 PHE A O 1
ATOM 898 N N . ILE A 1 107 ? 16.413 -6.147 -21.470 1.00 94.94 107 ILE A N 1
ATOM 899 C CA . ILE A 1 107 ? 17.392 -5.103 -21.813 1.00 94.94 107 ILE A CA 1
ATOM 900 C C . ILE A 1 107 ? 18.768 -5.705 -22.122 1.00 94.94 107 ILE A C 1
ATOM 902 O O . ILE A 1 107 ? 19.379 -5.316 -23.114 1.00 94.94 107 ILE A O 1
ATOM 906 N N . LEU A 1 108 ? 19.236 -6.654 -21.309 1.00 94.00 108 LEU A N 1
ATOM 907 C CA . LEU A 1 108 ? 20.574 -7.231 -21.454 1.00 94.00 108 LEU A CA 1
ATOM 908 C C . LEU A 1 108 ? 20.661 -8.302 -22.549 1.00 94.00 108 LEU A C 1
ATOM 910 O O . LEU A 1 108 ? 21.659 -8.359 -23.263 1.00 94.00 108 LEU A O 1
ATOM 914 N N . TYR A 1 109 ? 19.636 -9.146 -22.692 1.00 93.94 109 TYR A N 1
ATOM 915 C CA . TYR A 1 109 ? 19.723 -10.354 -23.524 1.00 93.94 109 TYR A CA 1
ATOM 916 C C . TYR A 1 109 ? 18.849 -10.316 -24.780 1.00 93.94 109 TYR A C 1
ATOM 918 O O . TYR A 1 109 ? 19.137 -11.026 -25.742 1.00 93.94 109 TYR A O 1
ATOM 926 N N . ILE A 1 110 ? 17.792 -9.494 -24.811 1.00 94.88 110 ILE A N 1
ATOM 927 C CA . ILE A 1 110 ? 16.870 -9.400 -25.956 1.00 94.88 110 ILE A CA 1
ATOM 928 C C . ILE A 1 110 ? 16.550 -7.925 -26.286 1.00 94.88 110 ILE A C 1
ATOM 930 O O . ILE A 1 110 ? 15.386 -7.510 -26.214 1.00 94.88 110 ILE A O 1
ATOM 934 N N . PRO A 1 111 ? 17.543 -7.102 -26.696 1.00 89.19 111 PRO A N 1
ATOM 935 C CA . PRO A 1 111 ? 17.356 -5.653 -26.852 1.00 89.19 111 PRO A CA 1
ATOM 936 C C . PRO A 1 111 ? 16.244 -5.262 -27.834 1.00 89.19 111 PRO A C 1
ATOM 938 O O . PRO A 1 111 ? 15.588 -4.244 -27.652 1.00 89.19 111 PRO A O 1
ATOM 941 N N . LYS A 1 112 ? 15.964 -6.102 -28.841 1.00 91.25 112 LYS A N 1
ATOM 942 C CA . LYS A 1 112 ? 14.878 -5.879 -29.814 1.00 91.25 112 LYS A CA 1
ATOM 943 C C . LYS A 1 112 ? 13.482 -5.833 -29.176 1.00 91.25 112 LYS A C 1
ATOM 945 O O . LYS A 1 112 ? 12.584 -5.217 -29.739 1.00 91.25 112 LYS A O 1
ATOM 950 N N . LEU A 1 113 ? 13.286 -6.506 -28.037 1.00 93.19 113 LEU A N 1
ATOM 951 C CA . LEU A 1 113 ? 12.002 -6.572 -27.327 1.00 93.19 113 LEU A CA 1
ATOM 952 C C . LEU A 1 113 ? 11.978 -5.749 -26.032 1.00 93.19 113 LEU A C 1
ATOM 954 O O . LEU A 1 113 ? 10.914 -5.576 -25.436 1.00 93.19 113 LEU A O 1
ATOM 958 N N . SER A 1 114 ? 13.127 -5.226 -25.598 1.00 94.12 114 SER A N 1
ATOM 959 C CA . SER A 1 114 ? 13.271 -4.551 -24.306 1.00 94.12 114 SER A CA 1
ATOM 960 C C . SER A 1 114 ? 12.408 -3.301 -24.187 1.00 94.12 114 SER A C 1
ATOM 962 O O . SER A 1 114 ? 11.748 -3.113 -23.166 1.00 94.12 114 SER A O 1
ATOM 964 N N . MET A 1 115 ? 12.332 -2.506 -25.254 1.00 94.19 115 MET A N 1
ATOM 965 C CA . MET A 1 115 ? 11.503 -1.306 -25.310 1.00 94.19 115 MET A CA 1
ATOM 966 C C . MET A 1 115 ? 10.020 -1.625 -25.136 1.00 94.19 115 MET A C 1
ATOM 968 O O . MET A 1 115 ? 9.360 -1.022 -24.291 1.00 94.19 115 MET A O 1
ATOM 972 N N . TYR A 1 116 ? 9.503 -2.619 -25.861 1.00 94.06 116 TYR A N 1
ATOM 973 C CA . TYR A 1 116 ? 8.098 -3.017 -25.752 1.00 94.06 116 TYR A CA 1
ATOM 974 C C . TYR A 1 116 ? 7.763 -3.546 -24.358 1.00 94.06 116 TYR A C 1
ATOM 976 O O . TYR A 1 116 ? 6.754 -3.142 -23.780 1.00 94.06 116 TYR A O 1
ATOM 984 N N . ALA A 1 117 ? 8.621 -4.395 -23.783 1.00 94.50 117 ALA A N 1
ATOM 985 C CA . ALA A 1 117 ? 8.434 -4.902 -22.426 1.00 94.50 117 ALA A CA 1
ATOM 986 C C . ALA A 1 117 ? 8.455 -3.763 -21.391 1.00 94.50 117 ALA A C 1
ATOM 988 O O . ALA A 1 117 ? 7.582 -3.687 -20.523 1.00 94.50 117 ALA A O 1
ATOM 989 N N . PHE A 1 118 ? 9.415 -2.842 -21.509 1.00 95.81 118 PHE A N 1
ATOM 990 C CA . PHE A 1 118 ? 9.546 -1.701 -20.607 1.00 95.81 118 PHE A CA 1
ATOM 991 C C . PHE A 1 118 ? 8.330 -0.769 -20.683 1.00 95.81 118 PHE A C 1
ATOM 993 O O . PHE A 1 118 ? 7.781 -0.402 -19.639 1.00 95.81 118 PHE A O 1
ATOM 1000 N N . ILE A 1 119 ? 7.866 -0.435 -21.892 1.00 95.38 119 ILE A N 1
ATOM 1001 C CA . ILE A 1 119 ? 6.665 0.384 -22.109 1.00 95.38 119 ILE A CA 1
ATOM 1002 C C . ILE A 1 119 ? 5.415 -0.339 -21.615 1.00 95.38 119 ILE A C 1
ATOM 1004 O O . ILE A 1 119 ? 4.575 0.299 -20.991 1.00 95.38 119 ILE A O 1
ATOM 1008 N N . ALA A 1 120 ? 5.277 -1.648 -21.832 1.00 96.00 120 ALA A N 1
ATOM 1009 C CA . ALA A 1 120 ? 4.098 -2.392 -21.391 1.00 96.00 120 ALA A CA 1
ATOM 1010 C C . ALA A 1 120 ? 3.918 -2.322 -19.865 1.00 96.00 120 ALA A C 1
ATOM 1012 O O . ALA A 1 120 ? 2.837 -1.971 -19.385 1.00 96.00 120 ALA A O 1
ATOM 1013 N N . PHE A 1 121 ? 4.980 -2.580 -19.093 1.00 96.38 121 PHE A N 1
ATOM 1014 C CA . PHE A 1 121 ? 4.912 -2.507 -17.630 1.00 96.38 121 PHE A CA 1
ATOM 1015 C C . PHE A 1 121 ? 4.729 -1.074 -17.118 1.00 96.38 121 PHE A C 1
ATOM 1017 O O . PHE A 1 121 ? 3.872 -0.830 -16.265 1.00 96.38 121 PHE A O 1
ATOM 1024 N N . ASN A 1 122 ? 5.498 -0.115 -17.642 1.00 96.12 122 ASN A N 1
ATOM 1025 C CA . ASN A 1 122 ? 5.413 1.282 -17.213 1.00 96.12 122 ASN A CA 1
ATOM 1026 C C . ASN A 1 122 ? 4.095 1.934 -17.636 1.00 96.12 122 ASN A C 1
ATOM 1028 O O . ASN A 1 122 ? 3.409 2.533 -16.812 1.00 96.12 122 ASN A O 1
ATOM 1032 N N . GLY A 1 123 ? 3.704 1.775 -18.896 1.00 96.44 123 GLY A N 1
ATOM 1033 C CA . GLY A 1 123 ? 2.441 2.260 -19.442 1.00 96.44 123 GLY A CA 1
ATOM 1034 C C . GLY A 1 123 ? 1.243 1.663 -18.713 1.00 96.44 123 GLY A C 1
ATOM 1035 O O . GLY A 1 123 ? 0.366 2.408 -18.281 1.00 96.44 123 GLY A O 1
ATOM 1036 N N . GLY A 1 124 ? 1.238 0.348 -18.471 1.00 96.56 124 GLY A N 1
ATOM 1037 C CA . GLY A 1 124 ? 0.193 -0.309 -17.684 1.00 96.56 124 GLY A CA 1
ATOM 1038 C C . GLY A 1 124 ? 0.082 0.254 -16.263 1.00 96.56 124 GLY A C 1
ATOM 1039 O O . GLY A 1 124 ? -1.018 0.576 -15.809 1.00 96.56 124 GLY A O 1
ATOM 1040 N N . ALA A 1 125 ? 1.213 0.448 -15.577 1.00 96.75 125 ALA A N 1
ATOM 1041 C CA . ALA A 1 125 ? 1.236 1.062 -14.251 1.00 96.75 125 ALA A CA 1
ATOM 1042 C C . ALA A 1 125 ? 0.758 2.527 -14.275 1.00 96.75 125 ALA A C 1
ATOM 1044 O O . ALA A 1 125 ? -0.053 2.920 -13.434 1.00 96.75 125 ALA A O 1
ATOM 1045 N N . ALA A 1 126 ? 1.198 3.331 -15.246 1.00 97.06 126 ALA A N 1
ATOM 1046 C CA . ALA A 1 126 ? 0.781 4.725 -15.383 1.00 97.06 126 ALA A CA 1
ATOM 1047 C C . ALA A 1 126 ? -0.728 4.845 -15.649 1.00 97.06 126 ALA A C 1
ATOM 1049 O O . ALA A 1 126 ? -1.417 5.602 -14.960 1.00 97.06 126 ALA A O 1
ATOM 1050 N N . ILE A 1 127 ? -1.257 4.048 -16.585 1.00 96.88 127 ILE A N 1
ATOM 1051 C CA . ILE A 1 127 ? -2.690 4.001 -16.903 1.00 96.88 127 ILE A CA 1
ATOM 1052 C C . ILE A 1 127 ? -3.492 3.592 -15.669 1.00 96.88 127 ILE A C 1
ATOM 1054 O O . ILE A 1 127 ? -4.453 4.277 -15.322 1.00 96.88 127 ILE A O 1
ATOM 1058 N N . LEU A 1 128 ? -3.084 2.526 -14.969 1.00 95.50 128 LEU A N 1
ATOM 1059 C CA . LEU A 1 128 ? -3.747 2.082 -13.742 1.00 95.50 128 LEU A CA 1
ATOM 1060 C C . LEU A 1 128 ? -3.777 3.200 -12.692 1.00 95.50 128 LEU A C 1
ATOM 1062 O O . LEU A 1 128 ? -4.835 3.495 -12.134 1.00 95.50 128 LEU A O 1
ATOM 1066 N N . GLY A 1 129 ? -2.630 3.833 -12.435 1.00 95.31 129 GLY A N 1
ATOM 1067 C CA . GLY A 1 129 ? -2.526 4.890 -11.435 1.00 95.31 129 GLY A CA 1
ATOM 1068 C C . GLY A 1 129 ? -3.411 6.093 -11.762 1.00 95.31 129 GLY A C 1
ATOM 1069 O O . GLY A 1 129 ? -4.167 6.544 -10.902 1.00 95.31 129 GLY A O 1
ATOM 1070 N N . ILE A 1 130 ? -3.397 6.562 -13.013 1.00 95.50 130 ILE A N 1
ATOM 1071 C CA . ILE A 1 130 ? -4.241 7.677 -13.471 1.00 95.50 130 ILE A CA 1
ATOM 1072 C C . ILE A 1 130 ? -5.726 7.297 -13.409 1.00 95.50 130 ILE A C 1
ATOM 1074 O O . ILE A 1 130 ? -6.526 8.033 -12.826 1.00 95.50 130 ILE A O 1
ATOM 1078 N N . ALA A 1 131 ? -6.103 6.137 -13.953 1.00 95.06 131 ALA A N 1
ATOM 1079 C CA . ALA A 1 131 ? -7.492 5.692 -14.017 1.00 95.06 131 ALA A CA 1
ATOM 1080 C C . ALA A 1 131 ? -8.109 5.557 -12.619 1.00 95.06 131 ALA A C 1
ATOM 1082 O O . ALA A 1 131 ? -9.189 6.095 -12.363 1.00 95.06 131 ALA A O 1
ATOM 1083 N N . VAL A 1 132 ? -7.414 4.904 -11.680 1.00 93.75 132 VAL A N 1
ATOM 1084 C CA . VAL A 1 132 ? -7.913 4.746 -10.305 1.00 93.75 132 VAL A CA 1
ATOM 1085 C C . VAL A 1 132 ? -7.971 6.096 -9.588 1.00 93.75 132 VAL A C 1
ATOM 1087 O O . VAL A 1 132 ? -8.914 6.338 -8.832 1.00 93.75 132 VAL A O 1
ATOM 1090 N N . SER A 1 133 ? -7.031 7.009 -9.845 1.00 93.06 133 SER A N 1
ATOM 1091 C CA . SER A 1 133 ? -7.071 8.359 -9.272 1.00 93.06 133 SER A CA 1
ATOM 1092 C C . SER A 1 133 ? -8.264 9.185 -9.755 1.00 93.06 133 SER A C 1
ATOM 1094 O O . SER A 1 133 ? -8.870 9.899 -8.954 1.00 93.06 133 SER A O 1
ATOM 1096 N N . ILE A 1 134 ? -8.646 9.056 -11.027 1.00 92.50 134 ILE A N 1
ATOM 1097 C CA . ILE A 1 134 ? -9.802 9.759 -11.598 1.00 92.50 134 ILE A CA 1
ATOM 1098 C C . ILE A 1 134 ? -11.113 9.117 -11.124 1.00 92.50 134 ILE A C 1
ATOM 1100 O O . ILE A 1 134 ? -11.966 9.792 -10.539 1.00 92.50 134 ILE A O 1
ATOM 1104 N N . LEU A 1 135 ? -11.269 7.804 -11.323 1.00 92.12 135 LEU A N 1
ATOM 1105 C CA . LEU A 1 135 ? -12.495 7.071 -10.985 1.00 92.12 135 LEU A CA 1
ATOM 1106 C C . LEU A 1 135 ? -12.739 7.037 -9.468 1.00 92.12 135 LEU A C 1
ATOM 1108 O O . LEU A 1 135 ? -13.874 7.118 -8.998 1.00 92.12 135 LEU A O 1
ATOM 1112 N N . GLY A 1 136 ? -11.664 6.958 -8.682 1.00 90.50 136 GLY A N 1
ATOM 1113 C CA . GLY A 1 136 ? -11.685 6.911 -7.224 1.00 90.50 136 GLY A CA 1
ATOM 1114 C C . GLY A 1 136 ? -11.722 8.273 -6.529 1.00 90.50 136 GLY A C 1
ATOM 1115 O O . GLY A 1 136 ? -11.661 8.294 -5.297 1.00 90.50 136 GLY A O 1
ATOM 1116 N N . ARG A 1 137 ? -11.836 9.395 -7.260 1.00 89.25 137 ARG A N 1
ATOM 1117 C CA . ARG A 1 137 ? -11.641 10.759 -6.721 1.00 89.25 137 ARG A CA 1
ATOM 1118 C C . ARG A 1 137 ? -12.420 11.056 -5.437 1.00 89.25 137 ARG A C 1
ATOM 1120 O O . ARG A 1 137 ? -11.839 11.544 -4.476 1.00 89.25 137 ARG A O 1
ATOM 1127 N N . LYS A 1 138 ? -13.705 10.677 -5.379 1.00 90.19 138 LYS A N 1
ATOM 1128 C CA . LYS A 1 138 ? -14.575 10.928 -4.213 1.00 90.19 138 LYS A CA 1
ATOM 1129 C C . LYS A 1 138 ? -14.050 10.230 -2.958 1.00 90.19 138 LYS A C 1
ATOM 1131 O O . LYS A 1 138 ? -14.105 10.775 -1.862 1.00 90.19 138 LYS A O 1
ATOM 1136 N N . LEU A 1 139 ? -13.525 9.014 -3.115 1.00 90.56 139 LEU A N 1
ATOM 1137 C CA . LEU A 1 139 ? -12.939 8.274 -2.004 1.00 90.56 139 LEU A CA 1
ATOM 1138 C C . LEU A 1 139 ? -11.579 8.865 -1.614 1.00 90.56 139 LEU A C 1
ATOM 1140 O O . LEU A 1 139 ? -11.293 9.004 -0.429 1.00 90.56 139 LEU A O 1
ATOM 1144 N N . LEU A 1 140 ? -10.765 9.266 -2.591 1.00 90.81 140 LEU A N 1
ATOM 1145 C CA . LEU A 1 140 ? -9.461 9.892 -2.350 1.00 90.81 140 LEU A CA 1
ATOM 1146 C C . LEU A 1 140 ? -9.572 11.260 -1.662 1.00 90.81 140 LEU A C 1
ATOM 1148 O O . LEU A 1 140 ? -8.711 11.625 -0.873 1.00 90.81 140 LEU A O 1
ATOM 1152 N N . GLU A 1 141 ? -10.653 12.008 -1.861 1.00 89.19 141 GLU A N 1
ATOM 1153 C CA . GLU A 1 141 ? -10.885 13.247 -1.108 1.00 89.19 141 GLU A CA 1
ATOM 1154 C C . GLU A 1 141 ? -10.937 13.018 0.405 1.00 89.19 141 GLU A C 1
ATOM 1156 O O . GLU A 1 141 ? -10.435 13.843 1.169 1.00 89.19 141 GLU A O 1
ATOM 1161 N N . THR A 1 142 ? -11.446 11.864 0.842 1.00 89.38 142 THR A N 1
ATOM 1162 C CA . THR A 1 142 ? -11.487 11.503 2.267 1.00 89.38 142 THR A CA 1
ATOM 1163 C C . THR A 1 142 ? -10.111 11.154 2.843 1.00 89.38 142 THR A C 1
ATOM 1165 O O . THR A 1 142 ? -9.960 11.085 4.059 1.00 89.38 142 THR A O 1
ATOM 1168 N N . THR A 1 143 ? -9.081 10.953 2.015 1.00 87.06 143 THR A N 1
ATOM 1169 C CA . THR A 1 143 ? -7.724 10.610 2.476 1.00 87.06 143 THR A CA 1
ATOM 1170 C C . THR A 1 143 ? -6.861 11.850 2.733 1.00 87.06 143 THR A C 1
ATOM 1172 O O . THR A 1 143 ? -5.879 11.774 3.482 1.00 87.06 143 THR A O 1
ATOM 1175 N N . LYS A 1 144 ? -7.265 13.014 2.197 1.00 84.81 144 LYS A N 1
ATOM 1176 C CA . LYS A 1 144 ? -6.567 14.306 2.322 1.00 84.81 144 LYS A CA 1
ATOM 1177 C C . LYS A 1 144 ? -6.389 14.721 3.781 1.00 84.81 144 LYS A C 1
ATOM 1179 O O . LYS A 1 144 ? -7.294 14.562 4.598 1.00 84.81 144 LYS A O 1
ATOM 1184 N N . GLY A 1 145 ? -5.230 15.292 4.118 1.00 77.81 145 GLY A N 1
ATOM 1185 C CA . GLY A 1 145 ? -4.834 15.624 5.499 1.00 77.81 145 GLY A CA 1
ATOM 1186 C C . GLY A 1 145 ? -5.809 16.526 6.274 1.00 77.81 145 GLY A C 1
ATOM 1187 O O . GLY A 1 145 ? -5.864 16.452 7.499 1.00 77.81 145 GLY A O 1
ATOM 1188 N N . ASN A 1 146 ? -6.607 17.334 5.570 1.00 81.12 146 ASN A N 1
ATOM 1189 C CA . ASN A 1 146 ? -7.640 18.206 6.137 1.00 81.12 146 ASN A CA 1
ATOM 1190 C C . ASN A 1 146 ? -8.959 17.482 6.469 1.00 81.12 146 ASN A C 1
ATOM 1192 O O . ASN A 1 146 ? -9.797 18.032 7.184 1.00 81.12 146 ASN A O 1
ATOM 1196 N N . TYR A 1 147 ? -9.156 16.252 5.988 1.00 85.00 147 TYR A N 1
ATOM 1197 C CA . TYR A 1 147 ? -10.344 15.469 6.296 1.00 85.00 147 TYR A CA 1
ATOM 1198 C C . TYR A 1 147 ? -10.334 15.045 7.769 1.00 85.00 147 TYR A C 1
ATOM 1200 O O . TYR A 1 147 ? -9.405 14.371 8.224 1.00 85.00 147 TYR A O 1
ATOM 1208 N N . LYS A 1 148 ? -11.361 15.460 8.522 1.00 81.88 148 LYS A N 1
ATOM 1209 C CA . LYS A 1 148 ? -11.398 15.337 9.989 1.00 81.88 148 LYS A CA 1
ATOM 1210 C C . LYS A 1 148 ? -11.649 13.910 10.487 1.00 81.88 148 LYS A C 1
ATOM 1212 O O . LYS A 1 148 ? -11.142 13.551 11.546 1.00 81.88 148 LYS A O 1
ATOM 1217 N N . LYS A 1 149 ? -12.429 13.100 9.759 1.00 84.44 149 LYS A N 1
ATOM 1218 C CA . LYS A 1 149 ? -12.844 11.769 10.237 1.00 84.44 149 LYS A CA 1
ATOM 1219 C C . LYS A 1 149 ? -11.733 10.735 10.034 1.00 84.44 149 LYS A C 1
ATOM 1221 O O . LYS A 1 149 ? -11.112 10.686 8.971 1.00 84.44 149 LYS A O 1
ATOM 1226 N N . ASN A 1 150 ? -11.520 9.904 11.054 1.00 85.69 150 ASN A N 1
ATOM 1227 C CA . ASN A 1 150 ? -10.589 8.779 11.031 1.00 85.69 150 ASN A CA 1
ATOM 1228 C C . ASN A 1 150 ? -11.362 7.493 10.711 1.00 85.69 150 ASN A C 1
ATOM 1230 O O . ASN A 1 150 ? -11.940 6.873 11.597 1.00 85.69 150 ASN A O 1
ATOM 1234 N N . ILE A 1 151 ? -11.438 7.150 9.430 1.00 87.25 151 ILE A N 1
ATOM 1235 C CA . ILE A 1 151 ? -12.278 6.061 8.925 1.00 87.25 151 ILE A CA 1
ATOM 1236 C C . ILE A 1 151 ? -11.563 4.720 9.075 1.00 87.25 151 ILE A C 1
ATOM 1238 O O . ILE A 1 151 ? -12.163 3.756 9.530 1.00 87.25 151 ILE A O 1
ATOM 1242 N N . SER A 1 152 ? -10.291 4.653 8.681 1.00 89.88 152 SER A N 1
ATOM 1243 C CA . SER A 1 152 ? -9.547 3.397 8.654 1.00 89.88 152 SER A CA 1
ATOM 1244 C C . SER A 1 152 ? -8.047 3.612 8.770 1.00 89.88 152 SER A C 1
ATOM 1246 O O . SER A 1 152 ? -7.512 4.627 8.316 1.00 89.88 152 SER A O 1
ATOM 1248 N N . VAL A 1 153 ? -7.348 2.599 9.281 1.00 87.19 153 VAL A N 1
ATOM 1249 C CA . VAL A 1 153 ? -5.878 2.530 9.302 1.00 87.19 153 VAL A CA 1
ATOM 1250 C C . VAL A 1 153 ? -5.223 2.684 7.926 1.00 87.19 153 VAL A C 1
ATOM 1252 O O . VAL A 1 153 ? -4.071 3.107 7.847 1.00 87.19 153 VAL A O 1
ATOM 1255 N N . PHE A 1 154 ? -5.937 2.368 6.841 1.00 87.44 154 PHE A N 1
ATOM 1256 C CA . PHE A 1 154 ? -5.422 2.510 5.475 1.00 87.44 154 PHE A CA 1
ATOM 1257 C C . PHE A 1 154 ? -5.553 3.932 4.929 1.00 87.44 154 PHE A C 1
ATOM 1259 O O . PHE A 1 154 ? -4.785 4.313 4.050 1.00 87.44 154 PHE A O 1
ATOM 1266 N N . GLN A 1 155 ? -6.487 4.730 5.456 1.00 86.69 155 GLN A N 1
ATOM 1267 C CA . GLN A 1 155 ? -6.925 6.008 4.885 1.00 86.69 155 GLN A CA 1
ATOM 1268 C C . GLN A 1 155 ? -5.759 6.939 4.541 1.00 86.69 155 GLN A C 1
ATOM 1270 O O . GLN A 1 155 ? -5.698 7.476 3.441 1.00 86.69 155 GLN A O 1
ATOM 1275 N N . ARG A 1 156 ? -4.814 7.126 5.468 1.00 84.19 156 ARG A N 1
ATOM 1276 C CA . ARG A 1 156 ? -3.683 8.051 5.278 1.00 84.19 156 ARG A CA 1
ATOM 1277 C C . ARG A 1 156 ? -2.587 7.496 4.371 1.00 84.19 156 ARG A C 1
ATOM 1279 O O . ARG A 1 156 ? -1.872 8.279 3.758 1.00 84.19 156 ARG A O 1
ATOM 1286 N N . SER A 1 157 ? -2.497 6.177 4.244 1.00 82.50 157 SER A N 1
ATOM 1287 C CA . SER A 1 157 ? -1.503 5.497 3.407 1.00 82.50 157 SER A CA 1
ATOM 1288 C C . SER A 1 157 ? -1.893 5.435 1.933 1.00 82.50 157 SER A C 1
ATOM 1290 O O . SER A 1 157 ? -1.036 5.184 1.093 1.00 82.50 157 SER A O 1
ATOM 1292 N N . VAL A 1 158 ? -3.169 5.674 1.609 1.00 81.00 158 VAL A N 1
ATOM 1293 C CA . VAL A 1 158 ? -3.657 5.737 0.224 1.00 81.00 158 VAL A CA 1
ATOM 1294 C C . VAL A 1 158 ? -2.973 6.880 -0.530 1.00 81.00 158 VAL A C 1
ATOM 1296 O O . VAL A 1 158 ? -2.502 6.654 -1.638 1.00 81.00 158 VAL A O 1
ATOM 1299 N N . GLY A 1 159 ? -2.840 8.053 0.110 1.00 68.75 159 GLY A N 1
ATOM 1300 C CA . GLY A 1 159 ? -2.056 9.204 -0.357 1.00 68.75 159 GLY A CA 1
ATOM 1301 C C . GLY A 1 159 ? -2.285 9.633 -1.816 1.00 68.75 159 GLY A C 1
ATOM 1302 O O . GLY A 1 159 ? -3.128 9.106 -2.531 1.00 68.75 159 GLY A O 1
ATOM 1303 N N . ASN A 1 160 ? -1.488 10.595 -2.282 1.00 78.00 160 ASN A N 1
ATOM 1304 C CA . ASN A 1 160 ? -1.361 10.882 -3.719 1.00 78.00 160 ASN A CA 1
ATOM 1305 C C . ASN A 1 160 ? -0.230 10.066 -4.369 1.00 78.00 160 ASN A C 1
ATOM 1307 O O . ASN A 1 160 ? 0.044 10.260 -5.546 1.00 78.00 160 ASN A O 1
ATOM 1311 N N . LEU A 1 161 ? 0.406 9.139 -3.634 1.00 86.00 161 LEU A N 1
ATOM 1312 C CA . LEU A 1 161 ? 1.568 8.370 -4.103 1.00 86.00 161 LEU A CA 1
ATOM 1313 C C . LEU A 1 161 ? 1.299 7.643 -5.420 1.00 86.00 161 LEU A C 1
ATOM 1315 O O . LEU A 1 161 ? 2.167 7.622 -6.283 1.00 86.00 161 LEU A O 1
ATOM 1319 N N . MET A 1 162 ? 0.091 7.103 -5.591 1.00 91.81 162 MET A N 1
ATOM 1320 C CA . MET A 1 162 ? -0.303 6.424 -6.822 1.00 91.81 162 MET A CA 1
ATOM 1321 C C . MET A 1 162 ? -0.329 7.372 -8.030 1.00 91.81 162 MET A C 1
ATOM 1323 O O . MET A 1 162 ? 0.248 7.053 -9.065 1.00 91.81 162 MET A O 1
ATOM 1327 N N . LEU A 1 163 ? -0.949 8.550 -7.890 1.00 93.62 163 LEU A N 1
ATOM 1328 C CA . LEU A 1 163 ? -0.997 9.553 -8.958 1.00 93.62 163 LEU A CA 1
ATOM 1329 C C . LEU A 1 163 ? 0.392 10.130 -9.230 1.00 93.62 163 LEU A C 1
ATOM 1331 O O . LEU A 1 163 ? 0.797 10.249 -10.380 1.00 93.62 163 LEU A O 1
ATOM 1335 N N . THR A 1 164 ? 1.133 10.457 -8.170 1.00 93.81 164 THR A N 1
ATOM 1336 C CA . THR A 1 164 ? 2.508 10.944 -8.262 1.00 93.81 164 THR A CA 1
ATOM 1337 C C . THR A 1 164 ? 3.373 9.937 -9.014 1.00 93.81 164 THR A C 1
ATOM 1339 O O . THR A 1 164 ? 3.977 10.303 -10.015 1.00 93.81 164 THR A O 1
ATOM 1342 N N . GLY A 1 165 ? 3.364 8.663 -8.611 1.00 95.56 165 GLY A N 1
ATOM 1343 C CA . GLY A 1 165 ? 4.090 7.598 -9.301 1.00 95.56 165 GLY A CA 1
ATOM 1344 C C . GLY A 1 165 ? 3.724 7.513 -10.781 1.00 95.56 165 GLY A C 1
ATOM 1345 O O . GLY A 1 165 ? 4.616 7.506 -11.621 1.00 95.56 165 GLY A O 1
ATOM 1346 N N . ALA A 1 166 ? 2.432 7.551 -11.117 1.00 96.69 166 ALA A N 1
ATOM 1347 C CA . ALA A 1 166 ? 1.985 7.504 -12.508 1.00 96.69 166 ALA A CA 1
ATOM 1348 C C . ALA A 1 166 ? 2.485 8.695 -13.345 1.00 96.69 166 ALA A C 1
ATOM 1350 O O . ALA A 1 166 ? 2.953 8.499 -14.464 1.00 96.69 166 ALA A O 1
ATOM 1351 N N . LEU A 1 167 ? 2.452 9.915 -12.798 1.00 96.44 167 LEU A N 1
ATOM 1352 C CA . LEU A 1 167 ? 2.979 11.103 -13.479 1.00 96.44 167 LEU A CA 1
ATOM 1353 C C . LEU A 1 167 ? 4.499 11.029 -13.673 1.00 96.44 167 LEU A C 1
ATOM 1355 O O . LEU A 1 167 ? 4.991 11.369 -14.748 1.00 96.44 167 LEU A O 1
ATOM 1359 N N . PHE A 1 168 ? 5.239 10.547 -12.669 1.00 95.75 168 PHE A N 1
ATOM 1360 C CA . PHE A 1 168 ? 6.687 10.357 -12.779 1.00 95.75 168 PHE A CA 1
ATOM 1361 C C . PHE A 1 168 ? 7.054 9.269 -13.794 1.00 95.75 168 PHE A C 1
ATOM 1363 O O . PHE A 1 168 ? 8.016 9.465 -14.536 1.00 95.75 168 PHE A O 1
ATOM 1370 N N . ILE A 1 169 ? 6.277 8.182 -13.888 1.00 96.81 169 ILE A N 1
ATOM 1371 C CA . ILE A 1 169 ? 6.436 7.178 -14.951 1.00 96.81 169 ILE A CA 1
ATOM 1372 C C . ILE A 1 169 ? 6.256 7.836 -16.320 1.00 96.81 169 ILE A C 1
ATOM 1374 O O . ILE A 1 169 ? 7.120 7.689 -17.180 1.00 96.81 169 ILE A O 1
ATOM 1378 N N . THR A 1 170 ? 5.173 8.587 -16.526 1.00 96.31 170 THR A N 1
ATOM 1379 C CA . THR A 1 170 ? 4.924 9.242 -17.815 1.00 96.31 170 THR A CA 1
ATOM 1380 C C . THR A 1 170 ? 6.060 10.195 -18.181 1.00 96.31 170 THR A C 1
ATOM 1382 O O . THR A 1 170 ? 6.609 10.100 -19.277 1.00 96.31 170 THR A O 1
ATOM 1385 N N . ALA A 1 171 ? 6.462 11.059 -17.247 1.00 95.44 171 ALA A N 1
ATOM 1386 C CA . ALA A 1 171 ? 7.486 12.069 -17.485 1.00 95.44 171 ALA A CA 1
ATOM 1387 C C . ALA A 1 171 ? 8.890 11.483 -17.715 1.00 95.44 171 ALA A C 1
ATOM 1389 O O . ALA A 1 171 ? 9.597 11.954 -18.598 1.00 95.44 171 ALA A O 1
ATOM 1390 N N . ASN A 1 172 ? 9.296 10.471 -16.937 1.00 92.56 172 ASN A N 1
ATOM 1391 C CA . ASN A 1 172 ? 10.686 9.990 -16.928 1.00 92.56 172 ASN A CA 1
ATOM 1392 C C . ASN A 1 172 ? 10.896 8.690 -17.709 1.00 92.56 172 ASN A C 1
ATOM 1394 O O . ASN A 1 172 ? 11.982 8.476 -18.235 1.00 92.56 172 ASN A O 1
ATOM 1398 N N . ASN A 1 173 ? 9.886 7.819 -17.783 1.00 94.12 173 ASN A N 1
ATOM 1399 C CA . ASN A 1 173 ? 10.025 6.503 -18.411 1.00 94.12 173 ASN A CA 1
ATOM 1400 C C . ASN A 1 173 ? 9.384 6.448 -19.804 1.00 94.12 173 ASN A C 1
ATOM 1402 O O . ASN A 1 173 ? 9.882 5.716 -20.651 1.00 94.12 173 ASN A O 1
ATOM 1406 N N . ILE A 1 174 ? 8.289 7.183 -20.046 1.00 94.44 174 ILE A N 1
ATOM 1407 C CA . ILE A 1 174 ? 7.532 7.098 -21.310 1.00 94.44 174 ILE A CA 1
ATOM 1408 C C . ILE A 1 174 ? 7.958 8.187 -22.303 1.00 94.44 174 ILE A C 1
ATOM 1410 O O . ILE A 1 174 ? 8.307 7.861 -23.432 1.00 94.44 174 ILE A O 1
ATOM 1414 N N . LEU A 1 175 ? 7.963 9.466 -21.902 1.00 92.38 175 LEU A N 1
ATOM 1415 C CA . LEU A 1 175 ? 8.251 10.589 -22.815 1.00 92.38 175 LEU A CA 1
ATOM 1416 C C . LEU A 1 175 ? 9.689 10.607 -23.370 1.00 92.38 175 LEU A C 1
ATOM 1418 O O . LEU A 1 175 ? 9.941 11.264 -24.373 1.00 92.38 175 LEU A O 1
ATOM 1422 N N . GLY A 1 176 ? 10.619 9.889 -22.739 1.00 88.44 176 GLY A N 1
ATOM 1423 C CA . GLY A 1 176 ? 12.020 9.770 -23.155 1.00 88.44 176 GLY A CA 1
ATOM 1424 C C . GLY A 1 176 ? 12.518 8.329 -23.087 1.00 88.44 176 GLY A C 1
ATOM 1425 O O . GLY A 1 176 ? 13.612 8.083 -22.579 1.00 88.44 176 GLY A O 1
ATOM 1426 N N . VAL A 1 177 ? 11.683 7.381 -23.522 1.00 93.94 177 VAL A N 1
ATOM 1427 C CA . VAL A 1 177 ? 11.910 5.943 -23.329 1.00 93.94 177 VAL A CA 1
ATOM 1428 C C . VAL A 1 177 ? 13.262 5.458 -23.856 1.00 93.94 177 VAL A C 1
ATOM 1430 O O . VAL A 1 177 ? 13.933 4.709 -23.150 1.00 93.94 177 VAL A O 1
ATOM 1433 N N . ASP A 1 178 ? 13.705 5.924 -25.026 1.00 92.44 178 ASP A N 1
ATOM 1434 C CA . ASP A 1 178 ? 14.971 5.487 -25.629 1.00 92.44 178 ASP A CA 1
ATOM 1435 C C . ASP A 1 178 ? 16.163 5.872 -24.746 1.00 92.44 178 ASP A C 1
ATOM 1437 O O . ASP A 1 178 ? 16.930 5.014 -24.308 1.00 92.44 178 ASP A O 1
ATOM 1441 N N . SER A 1 179 ? 16.237 7.150 -24.355 1.00 92.81 179 SER A N 1
ATOM 1442 C CA . SER A 1 179 ? 17.265 7.650 -23.433 1.00 92.81 179 SER A CA 1
ATOM 1443 C C . SER A 1 179 ? 17.223 6.929 -22.085 1.00 92.81 179 SER A C 1
ATOM 1445 O O . SER A 1 179 ? 18.261 6.685 -21.466 1.00 92.81 179 SER A O 1
ATOM 1447 N N . GLN A 1 180 ? 16.028 6.583 -21.604 1.00 94.19 180 GLN A N 1
ATOM 1448 C CA . GLN A 1 180 ? 15.890 5.892 -20.330 1.00 94.19 180 GLN A CA 1
ATOM 1449 C C . GLN A 1 180 ? 16.375 4.441 -20.407 1.00 94.19 180 GLN A C 1
ATOM 1451 O O . GLN A 1 180 ? 17.058 3.979 -19.491 1.00 94.19 180 GLN A O 1
ATOM 1456 N N . ILE A 1 181 ? 16.078 3.733 -21.497 1.00 94.31 181 ILE A N 1
ATOM 1457 C CA . ILE A 1 181 ? 16.572 2.372 -21.729 1.00 94.31 181 ILE A CA 1
ATOM 1458 C C . ILE A 1 181 ? 18.091 2.369 -21.877 1.00 94.31 181 ILE A C 1
ATOM 1460 O O . ILE A 1 181 ? 18.739 1.512 -21.280 1.00 94.31 181 ILE A O 1
ATOM 1464 N N . GLU A 1 182 ? 18.671 3.333 -22.593 1.00 94.19 182 GLU A N 1
ATOM 1465 C CA . GLU A 1 182 ? 20.127 3.477 -22.704 1.00 94.19 182 GLU A CA 1
ATOM 1466 C C . GLU A 1 182 ? 20.785 3.678 -21.335 1.00 94.19 182 GLU A C 1
ATOM 1468 O O . GLU A 1 182 ? 21.746 2.980 -21.004 1.00 94.19 182 GLU A O 1
ATOM 1473 N N . LYS A 1 183 ? 20.233 4.565 -20.494 1.00 94.69 183 LYS A N 1
ATOM 1474 C CA . LYS A 1 183 ? 20.728 4.789 -19.124 1.00 94.69 183 LYS A CA 1
ATOM 1475 C C . LYS A 1 183 ? 20.659 3.526 -18.275 1.00 94.69 183 LYS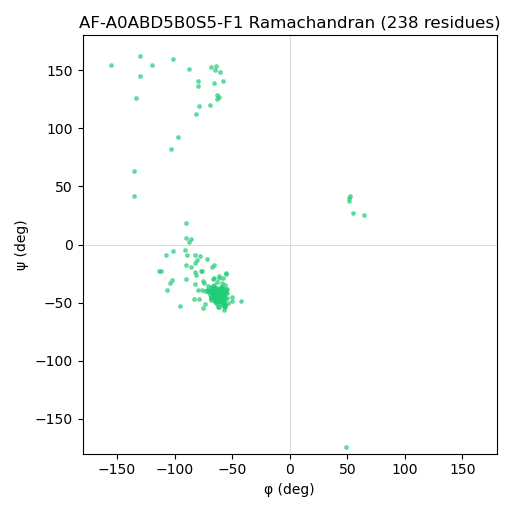 A C 1
ATOM 1477 O O . LYS A 1 183 ? 21.625 3.204 -17.580 1.00 94.69 183 LYS A O 1
ATOM 1482 N N . ILE A 1 184 ? 19.531 2.815 -18.320 1.00 95.44 184 ILE A N 1
ATOM 1483 C CA . ILE A 1 184 ? 19.352 1.571 -17.565 1.00 95.44 184 ILE A CA 1
ATOM 1484 C C . ILE A 1 184 ? 20.323 0.509 -18.086 1.00 95.44 184 ILE A C 1
ATOM 1486 O O . ILE A 1 184 ? 21.025 -0.096 -17.286 1.00 95.44 184 ILE A O 1
ATOM 1490 N N . SER A 1 185 ? 20.421 0.323 -19.403 1.00 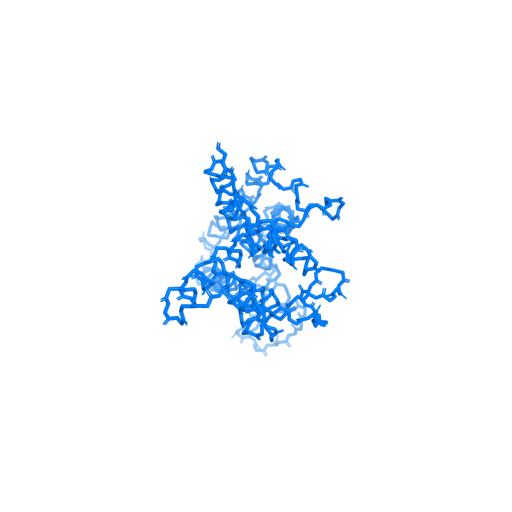95.62 185 SER A N 1
ATOM 1491 C CA . SER A 1 185 ? 21.334 -0.633 -20.039 1.00 95.62 185 SER A CA 1
ATOM 1492 C C . SER A 1 185 ? 22.792 -0.369 -19.664 1.00 95.62 185 SER A C 1
ATOM 1494 O O . SER A 1 185 ? 23.475 -1.269 -19.175 1.00 95.62 185 SER A O 1
ATOM 1496 N N . GLY A 1 186 ? 23.255 0.878 -19.799 1.00 95.25 186 GLY A N 1
ATOM 1497 C CA . GLY A 1 186 ? 24.602 1.282 -19.390 1.00 95.25 186 GLY A CA 1
ATOM 1498 C C . GLY A 1 186 ? 24.860 1.002 -17.910 1.00 95.25 186 GLY A C 1
ATOM 1499 O O . GLY A 1 186 ? 25.885 0.420 -17.561 1.00 95.25 186 GLY A O 1
ATOM 1500 N N . SER A 1 187 ? 23.887 1.318 -17.051 1.00 95.94 187 SER A N 1
ATOM 1501 C CA . SER A 1 187 ? 24.005 1.091 -15.607 1.00 95.94 187 SER A CA 1
ATOM 1502 C C . SER A 1 187 ? 24.021 -0.393 -15.236 1.00 95.94 187 SER A C 1
ATOM 1504 O O . SER A 1 187 ? 24.799 -0.810 -14.380 1.00 95.94 187 SER A O 1
ATOM 1506 N N . LEU A 1 188 ? 23.186 -1.210 -15.885 1.00 95.19 188 LEU A N 1
ATOM 1507 C CA . LEU A 1 188 ? 23.188 -2.661 -15.702 1.00 95.19 188 LEU A CA 1
ATOM 1508 C C . LEU A 1 188 ? 24.522 -3.257 -16.165 1.00 95.19 188 LEU A C 1
ATOM 1510 O O . LEU A 1 188 ? 25.083 -4.091 -15.461 1.00 95.19 188 LEU A O 1
ATOM 1514 N N . ASN A 1 189 ? 25.067 -2.798 -17.294 1.00 94.88 189 ASN A N 1
ATOM 1515 C CA . ASN A 1 189 ? 26.360 -3.273 -17.778 1.00 94.88 189 ASN A CA 1
ATOM 1516 C C . ASN A 1 189 ? 27.510 -2.923 -16.820 1.00 94.88 189 ASN A C 1
ATOM 1518 O O . ASN A 1 189 ? 28.353 -3.777 -16.530 1.00 94.88 189 ASN A O 1
ATOM 1522 N N . GLU A 1 190 ? 27.528 -1.697 -16.292 1.00 95.12 190 GLU A N 1
ATOM 1523 C CA . GLU A 1 190 ? 28.548 -1.242 -15.339 1.00 95.12 190 GLU A CA 1
ATOM 1524 C C . GLU A 1 190 ? 28.482 -2.038 -14.017 1.00 95.12 190 GLU A C 1
ATOM 1526 O O . GLU A 1 190 ? 29.513 -2.445 -13.477 1.00 95.12 190 GLU A O 1
ATOM 1531 N N . ILE A 1 191 ? 27.275 -2.353 -13.532 1.00 94.25 191 ILE A N 1
ATOM 1532 C CA . ILE A 1 191 ? 27.080 -3.136 -12.301 1.00 94.25 191 ILE A CA 1
ATOM 1533 C C . ILE A 1 191 ? 27.401 -4.624 -12.507 1.00 94.25 191 ILE A C 1
ATOM 1535 O O . ILE A 1 191 ? 28.149 -5.194 -11.716 1.00 94.25 191 ILE A O 1
ATOM 1539 N N . PHE A 1 192 ? 26.827 -5.263 -13.531 1.00 91.62 192 PHE A N 1
ATOM 1540 C CA . PHE A 1 192 ? 26.828 -6.727 -13.658 1.00 91.62 192 PHE A CA 1
ATOM 1541 C C . PHE A 1 192 ? 28.018 -7.295 -14.433 1.00 91.62 192 PHE A C 1
ATOM 1543 O O . PHE A 1 192 ? 28.428 -8.416 -14.146 1.00 91.62 192 PHE A O 1
ATOM 1550 N N . PHE A 1 193 ? 28.581 -6.556 -15.394 1.00 93.38 193 PHE A N 1
ATOM 1551 C CA . PHE A 1 193 ? 29.716 -7.044 -16.189 1.00 93.38 193 PHE A CA 1
ATOM 1552 C C . PHE A 1 193 ? 31.026 -6.358 -15.805 1.00 93.38 193 PHE A C 1
ATOM 1554 O O . PHE A 1 193 ? 32.062 -7.015 -15.719 1.00 93.38 193 PHE A O 1
ATOM 1561 N N . GLN A 1 194 ? 30.993 -5.053 -15.520 1.00 93.75 194 GLN A N 1
ATOM 1562 C CA . GLN A 1 194 ? 32.197 -4.302 -15.139 1.00 93.75 194 GLN A CA 1
ATOM 1563 C C . GLN A 1 194 ? 32.463 -4.308 -13.628 1.00 93.75 194 GLN A C 1
ATOM 1565 O O . GLN A 1 194 ? 33.534 -3.879 -13.207 1.00 93.75 194 GLN A O 1
ATOM 1570 N N . HIS A 1 195 ? 31.520 -4.804 -12.817 1.00 90.94 195 HIS A N 1
ATOM 1571 C CA . HIS A 1 195 ? 31.627 -4.884 -11.354 1.00 90.94 195 HIS A CA 1
ATOM 1572 C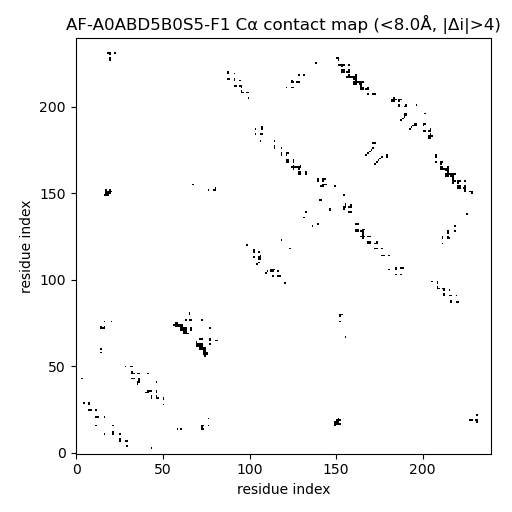 C . HIS A 1 195 ? 31.928 -3.528 -10.685 1.00 90.94 195 HIS A C 1
ATOM 1574 O O . HIS A 1 195 ? 32.511 -3.466 -9.601 1.00 90.94 195 HIS A O 1
ATOM 1580 N N . ASN A 1 196 ? 31.518 -2.426 -11.319 1.00 91.12 196 ASN A N 1
ATOM 1581 C CA . ASN A 1 196 ? 31.807 -1.070 -10.872 1.00 91.12 196 ASN A CA 1
ATOM 1582 C C . ASN A 1 196 ? 30.573 -0.452 -10.211 1.00 91.12 196 ASN A C 1
ATOM 1584 O O . ASN A 1 196 ? 29.788 0.277 -10.819 1.00 91.12 196 ASN A O 1
ATOM 1588 N N . PHE A 1 197 ? 30.380 -0.771 -8.933 1.00 90.94 197 PHE A N 1
ATOM 1589 C CA . PHE A 1 197 ? 29.237 -0.269 -8.185 1.00 90.94 197 PHE A CA 1
ATOM 1590 C C . PHE A 1 197 ? 29.448 1.182 -7.734 1.00 90.94 197 PHE A C 1
ATOM 1592 O O . PHE A 1 197 ? 30.321 1.478 -6.917 1.00 90.94 197 PHE A O 1
ATOM 1599 N N . LYS A 1 198 ? 28.577 2.083 -8.199 1.00 94.12 198 LYS A N 1
ATOM 1600 C CA . LYS A 1 198 ? 28.487 3.471 -7.724 1.00 94.12 198 LYS A CA 1
ATOM 1601 C C . LYS A 1 198 ? 27.034 3.819 -7.382 1.00 94.12 198 LYS A C 1
ATOM 1603 O O . LYS A 1 198 ? 26.132 3.412 -8.117 1.00 94.12 198 LYS A O 1
ATOM 1608 N N . PRO A 1 199 ? 26.776 4.641 -6.346 1.00 91.69 199 PRO A N 1
ATOM 1609 C CA . PRO A 1 199 ? 25.412 5.013 -5.961 1.00 91.69 199 PRO A CA 1
ATOM 1610 C C . PRO A 1 199 ? 24.581 5.638 -7.092 1.00 91.69 199 PRO A C 1
ATOM 1612 O O . PRO A 1 199 ? 23.408 5.310 -7.238 1.00 91.69 199 PRO A O 1
ATOM 1615 N N . GLY A 1 200 ? 25.185 6.495 -7.925 1.00 91.88 200 GLY A N 1
ATOM 1616 C CA . GLY A 1 200 ? 24.495 7.112 -9.067 1.00 91.88 200 GLY A CA 1
ATOM 1617 C C . GLY A 1 200 ? 24.076 6.097 -10.135 1.00 91.88 200 GLY A C 1
ATOM 1618 O O . GLY A 1 200 ? 22.952 6.138 -10.623 1.00 91.88 200 GLY A O 1
ATOM 1619 N N . VAL A 1 201 ? 24.945 5.128 -10.426 1.00 92.44 201 VAL A N 1
ATOM 1620 C CA . VAL A 1 201 ? 24.700 4.047 -11.393 1.00 92.44 201 VAL A CA 1
ATOM 1621 C C . VAL A 1 201 ? 23.573 3.139 -10.899 1.00 92.44 201 VAL A C 1
ATOM 1623 O O . VAL A 1 201 ? 22.622 2.854 -11.625 1.00 92.44 201 VAL A O 1
ATOM 1626 N N . PHE A 1 202 ? 23.610 2.763 -9.619 1.00 93.12 202 PHE A N 1
ATOM 1627 C CA . PHE A 1 202 ? 22.530 2.001 -8.994 1.00 93.12 202 PHE A CA 1
ATOM 1628 C C . PHE A 1 202 ? 21.195 2.759 -9.014 1.00 93.12 202 PHE A C 1
ATOM 1630 O O . PHE A 1 202 ? 20.149 2.170 -9.301 1.00 93.12 202 PHE A O 1
ATOM 1637 N N . ALA A 1 203 ? 21.215 4.069 -8.752 1.00 92.56 203 ALA A N 1
ATOM 1638 C CA . ALA A 1 203 ? 20.019 4.902 -8.823 1.00 92.56 203 ALA A CA 1
ATOM 1639 C C . ALA A 1 203 ? 19.448 4.948 -10.248 1.00 92.56 203 ALA A C 1
ATOM 1641 O O . ALA A 1 203 ? 18.246 4.758 -10.421 1.00 92.56 203 ALA A O 1
ATOM 1642 N N . HIS A 1 204 ? 20.283 5.119 -11.275 1.00 91.44 204 HIS A N 1
ATOM 1643 C CA . HIS A 1 204 ? 19.833 5.078 -12.670 1.00 91.44 204 HIS A CA 1
ATOM 1644 C C . HIS A 1 204 ? 19.217 3.726 -13.051 1.00 91.44 204 HIS A C 1
ATOM 1646 O O . HIS A 1 204 ? 18.176 3.704 -13.708 1.00 91.44 204 HIS A O 1
ATOM 1652 N N . ALA A 1 205 ? 19.785 2.615 -12.573 1.00 92.94 205 ALA A N 1
ATOM 1653 C CA . ALA A 1 205 ? 19.240 1.280 -12.811 1.00 92.94 205 ALA A CA 1
ATOM 1654 C C . ALA A 1 205 ? 17.881 1.039 -12.123 1.00 92.94 205 ALA A C 1
ATOM 1656 O O . ALA A 1 205 ? 17.077 0.258 -12.624 1.00 92.94 205 ALA A O 1
ATOM 1657 N N . THR A 1 206 ? 17.605 1.681 -10.981 1.00 93.50 206 THR A N 1
ATOM 1658 C CA . THR A 1 206 ? 16.463 1.322 -10.113 1.00 93.50 206 THR A CA 1
ATOM 1659 C C . THR A 1 206 ? 15.356 2.377 -10.017 1.00 93.50 206 THR A C 1
ATOM 1661 O O . THR A 1 206 ? 14.208 2.024 -9.738 1.00 93.50 206 THR A O 1
ATOM 1664 N N . MET A 1 207 ? 15.638 3.655 -10.293 1.00 92.69 207 MET A N 1
ATOM 1665 C CA . MET A 1 207 ? 14.703 4.768 -10.060 1.00 92.69 207 MET A CA 1
ATOM 1666 C C . MET A 1 207 ? 13.387 4.626 -10.838 1.00 92.69 207 MET A C 1
ATOM 1668 O O . MET A 1 207 ? 12.316 4.862 -10.281 1.00 92.69 207 MET A O 1
ATOM 1672 N N . SER A 1 208 ? 13.432 4.166 -12.093 1.00 90.94 208 SER A N 1
ATOM 1673 C CA . SER A 1 208 ? 12.222 3.929 -12.898 1.00 90.94 208 SER A CA 1
ATOM 1674 C C . SER A 1 208 ? 11.239 2.974 -12.219 1.00 90.94 208 SER A C 1
ATOM 1676 O O . SER A 1 208 ? 10.025 3.155 -12.319 1.00 90.94 208 SER A O 1
ATOM 1678 N N . TYR A 1 209 ? 11.759 1.984 -11.496 1.00 95.81 209 TYR A N 1
ATOM 1679 C CA . TYR A 1 209 ? 10.971 0.961 -10.816 1.00 95.81 209 TYR A CA 1
ATOM 1680 C C . TYR A 1 209 ? 10.435 1.454 -9.471 1.00 95.81 209 TYR A C 1
ATOM 1682 O O . TYR A 1 209 ? 9.357 1.030 -9.054 1.00 95.81 209 TYR A O 1
ATOM 1690 N N . LEU A 1 210 ? 11.103 2.423 -8.835 1.00 95.75 210 LEU A N 1
ATOM 1691 C CA . LEU A 1 210 ? 10.578 3.084 -7.639 1.00 95.75 210 LEU A CA 1
ATOM 1692 C C . LEU A 1 210 ? 9.220 3.748 -7.918 1.00 95.75 210 LEU A C 1
ATOM 1694 O O . LEU A 1 210 ? 8.312 3.661 -7.089 1.00 95.75 210 LEU A O 1
ATOM 1698 N N . TYR A 1 211 ? 9.032 4.345 -9.098 1.00 95.62 211 TYR A N 1
ATOM 1699 C CA . TYR A 1 211 ? 7.744 4.937 -9.474 1.00 95.62 211 TYR A CA 1
ATOM 1700 C C . TYR A 1 211 ? 6.643 3.882 -9.655 1.00 95.62 211 TYR A C 1
ATOM 1702 O O . TYR A 1 211 ? 5.511 4.094 -9.215 1.00 95.62 211 TYR A O 1
ATOM 1710 N N . ILE A 1 212 ? 6.975 2.714 -10.217 1.00 96.25 212 ILE A N 1
ATOM 1711 C CA . ILE A 1 212 ? 6.057 1.564 -10.289 1.00 96.25 212 ILE A CA 1
ATOM 1712 C C . ILE A 1 212 ? 5.672 1.114 -8.879 1.00 96.25 212 ILE A C 1
ATOM 1714 O O . ILE A 1 212 ? 4.491 0.910 -8.591 1.00 96.25 212 ILE A O 1
ATOM 1718 N N . TYR A 1 213 ? 6.645 1.016 -7.973 1.00 96.81 213 TYR A N 1
ATOM 1719 C CA . TYR A 1 213 ? 6.381 0.712 -6.571 1.00 96.81 213 TYR A CA 1
ATOM 1720 C C . TYR A 1 213 ? 5.410 1.724 -5.942 1.00 96.81 213 TYR A C 1
ATOM 1722 O O . TYR A 1 213 ? 4.469 1.303 -5.269 1.00 96.81 213 TYR A O 1
ATOM 1730 N N . MET A 1 214 ? 5.563 3.030 -6.199 1.00 95.81 214 MET A N 1
ATOM 1731 C CA . MET A 1 214 ? 4.639 4.055 -5.688 1.00 95.81 214 MET A CA 1
ATOM 1732 C C . MET A 1 214 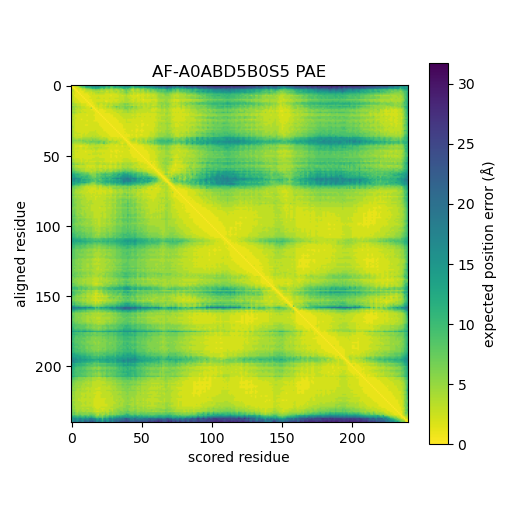? 3.201 3.833 -6.178 1.00 95.81 214 MET A C 1
ATOM 1734 O O . MET A 1 214 ? 2.262 3.935 -5.381 1.00 95.81 214 MET A O 1
ATOM 1738 N N . VAL A 1 215 ? 3.025 3.482 -7.460 1.00 96.50 215 VAL A N 1
ATOM 1739 C CA . VAL A 1 215 ? 1.715 3.135 -8.037 1.00 96.50 215 VAL A CA 1
ATOM 1740 C C . VAL A 1 215 ? 1.127 1.906 -7.353 1.00 96.50 215 VAL A C 1
ATOM 1742 O O . VAL A 1 215 ? 0.009 1.967 -6.841 1.00 96.50 215 VAL A O 1
ATOM 1745 N N . VAL A 1 216 ? 1.874 0.802 -7.306 1.00 96.44 216 VAL A N 1
ATOM 1746 C CA . VAL A 1 216 ? 1.404 -0.476 -6.750 1.00 96.44 216 VAL A CA 1
ATOM 1747 C C . VAL A 1 216 ? 1.070 -0.337 -5.266 1.00 96.44 216 VAL A C 1
ATOM 1749 O O . VAL A 1 216 ? -0.002 -0.754 -4.826 1.00 96.44 216 VAL A O 1
ATOM 1752 N N . TYR A 1 217 ? 1.951 0.296 -4.49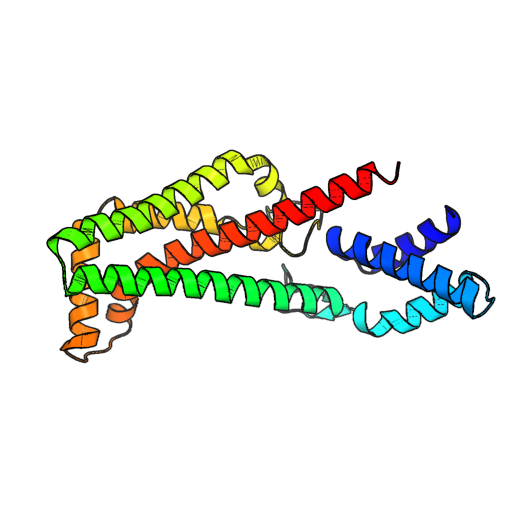4 1.00 95.81 217 TYR A N 1
ATOM 1753 C CA . TYR A 1 217 ? 1.744 0.533 -3.071 1.00 95.81 217 TYR A CA 1
ATOM 1754 C C . TYR A 1 217 ? 0.509 1.402 -2.811 1.00 95.81 217 TYR A C 1
ATOM 1756 O O . TYR A 1 217 ? -0.329 1.057 -1.969 1.00 95.81 217 TYR A O 1
ATOM 1764 N N . GLY A 1 218 ? 0.359 2.508 -3.546 1.00 94.75 218 GLY A N 1
ATOM 1765 C CA . GLY A 1 218 ? -0.809 3.378 -3.429 1.00 94.75 218 GLY A CA 1
ATOM 1766 C C . GLY A 1 218 ? -2.106 2.661 -3.821 1.00 94.75 218 GLY A C 1
ATOM 1767 O O . GLY A 1 218 ? -3.098 2.743 -3.094 1.00 94.75 218 GLY A O 1
ATOM 1768 N N . TYR A 1 219 ? -2.079 1.866 -4.893 1.00 95.06 219 TYR A N 1
ATOM 1769 C CA . TYR A 1 219 ? -3.219 1.067 -5.347 1.00 95.06 219 TYR A CA 1
ATOM 1770 C C . TYR A 1 219 ? -3.645 -0.002 -4.327 1.00 95.06 219 TYR A C 1
ATOM 1772 O O . TYR A 1 219 ? -4.831 -0.140 -4.013 1.00 95.06 219 TYR A O 1
ATOM 1780 N N . LEU A 1 220 ? -2.693 -0.736 -3.744 1.00 95.56 220 LEU A N 1
ATOM 1781 C CA . LEU A 1 220 ? -2.993 -1.740 -2.721 1.00 95.56 220 LEU A CA 1
ATOM 1782 C C . LEU A 1 220 ? -3.569 -1.107 -1.448 1.00 95.56 220 LEU A C 1
ATOM 1784 O O . LEU A 1 220 ? -4.500 -1.662 -0.855 1.00 95.56 220 LEU A O 1
ATOM 1788 N N . ASN A 1 221 ? -3.065 0.058 -1.031 1.00 94.00 221 ASN A N 1
ATOM 1789 C CA . ASN A 1 221 ? -3.672 0.807 0.070 1.00 94.00 221 ASN A CA 1
ATOM 1790 C C . ASN A 1 221 ? -5.087 1.283 -0.296 1.00 94.00 221 ASN A C 1
ATOM 1792 O O . ASN A 1 221 ? -5.996 1.142 0.524 1.00 94.00 221 ASN A O 1
ATOM 1796 N N . TYR A 1 222 ? -5.301 1.768 -1.524 1.00 94.38 222 TYR A N 1
ATOM 1797 C CA . TYR A 1 222 ? -6.616 2.177 -2.027 1.00 94.38 222 TYR A CA 1
ATOM 1798 C C . TYR A 1 222 ? -7.645 1.042 -1.962 1.00 94.38 222 TYR A C 1
ATOM 1800 O O . TYR A 1 222 ? -8.739 1.251 -1.438 1.00 94.38 222 TYR A O 1
ATOM 1808 N N . ILE A 1 223 ? -7.301 -0.168 -2.419 1.00 94.56 223 ILE A N 1
ATOM 1809 C CA . ILE A 1 223 ? -8.215 -1.321 -2.355 1.00 94.56 223 ILE A CA 1
ATOM 1810 C C . ILE A 1 223 ? -8.598 -1.639 -0.909 1.00 94.56 223 ILE A C 1
ATOM 1812 O O . ILE A 1 223 ? -9.779 -1.820 -0.614 1.00 94.56 223 ILE A O 1
ATOM 1816 N N . ASN A 1 224 ? -7.618 -1.720 -0.003 1.00 93.94 224 ASN A N 1
ATOM 1817 C CA . ASN A 1 224 ? -7.894 -2.048 1.397 1.00 93.94 224 ASN A CA 1
ATOM 1818 C C . ASN A 1 224 ? -8.741 -0.963 2.070 1.00 93.94 224 ASN A C 1
ATOM 1820 O O . ASN A 1 224 ? -9.678 -1.281 2.801 1.00 93.94 224 ASN A O 1
ATOM 1824 N N . TYR A 1 225 ? -8.479 0.306 1.758 1.00 93.94 225 TYR A N 1
ATOM 1825 C CA . TYR A 1 225 ? -9.293 1.411 2.243 1.00 93.94 225 TYR A CA 1
ATOM 1826 C C . TYR A 1 225 ? -10.728 1.358 1.707 1.00 93.94 225 TYR A C 1
ATOM 1828 O O . TYR A 1 225 ? -11.681 1.488 2.474 1.00 93.94 225 TYR A O 1
ATOM 1836 N N . LYS A 1 226 ? -10.898 1.101 0.405 1.00 93.69 226 LYS A N 1
ATOM 1837 C CA . LYS A 1 226 ? -12.217 0.935 -0.217 1.00 93.69 226 LYS A CA 1
ATOM 1838 C C . LYS A 1 226 ? -13.004 -0.197 0.446 1.00 93.69 226 LYS A C 1
ATOM 1840 O O . LYS A 1 226 ? -14.172 0.001 0.762 1.00 93.69 226 LYS A O 1
ATOM 1845 N N . LYS A 1 227 ? -12.365 -1.344 0.708 1.00 93.50 227 LYS A N 1
ATOM 1846 C CA . LYS A 1 227 ? -12.981 -2.475 1.426 1.00 93.50 227 LYS A CA 1
ATOM 1847 C C . LYS A 1 227 ? -13.410 -2.095 2.844 1.00 93.50 227 LYS A C 1
ATOM 1849 O O . LYS A 1 227 ? -14.536 -2.394 3.223 1.00 93.50 227 LYS A O 1
ATOM 1854 N N . ALA A 1 228 ? -12.558 -1.394 3.595 1.00 92.50 228 ALA A N 1
ATOM 1855 C CA . ALA A 1 228 ? -12.896 -0.930 4.941 1.00 92.50 228 ALA A CA 1
ATOM 1856 C C . ALA A 1 228 ? -14.114 0.010 4.935 1.00 92.50 228 ALA A C 1
ATOM 1858 O O . ALA A 1 228 ? -15.024 -0.144 5.742 1.00 92.50 228 ALA A O 1
ATOM 1859 N N . VAL A 1 229 ? -14.178 0.941 3.978 1.00 92.38 229 VAL A N 1
ATOM 1860 C CA . VAL A 1 229 ? -15.307 1.876 3.836 1.00 92.38 229 VAL A CA 1
ATOM 1861 C C . VAL A 1 229 ? -16.606 1.154 3.476 1.00 92.38 229 VAL A C 1
ATOM 1863 O O . VAL A 1 229 ? -17.656 1.523 3.992 1.00 92.38 229 VAL A O 1
ATOM 1866 N N . VAL A 1 230 ? -16.554 0.139 2.608 1.00 91.94 230 VAL A N 1
ATOM 1867 C CA . VAL A 1 230 ? -17.728 -0.685 2.270 1.00 91.94 230 VAL A CA 1
ATOM 1868 C C . VAL A 1 230 ? -18.221 -1.451 3.502 1.00 91.94 230 VAL A C 1
ATOM 1870 O O . VAL A 1 230 ? -19.388 -1.303 3.847 1.00 91.94 230 VAL A O 1
ATOM 1873 N N . LYS A 1 231 ? -17.324 -2.128 4.236 1.00 90.50 231 LYS A N 1
ATOM 1874 C CA . LYS A 1 231 ? -17.657 -2.850 5.481 1.00 90.50 231 LYS A CA 1
ATOM 1875 C C . LYS A 1 231 ? -18.322 -1.932 6.516 1.00 90.50 231 LYS A C 1
ATOM 1877 O O . LYS A 1 231 ? -19.300 -2.314 7.147 1.00 90.50 231 LYS A O 1
ATOM 1882 N N . ILE A 1 232 ? -17.812 -0.708 6.680 1.00 89.62 232 ILE A N 1
ATOM 1883 C CA . ILE A 1 232 ? -18.407 0.291 7.582 1.00 89.62 232 ILE A CA 1
ATOM 1884 C C . ILE A 1 232 ? -19.815 0.679 7.117 1.00 89.62 232 ILE A C 1
ATOM 1886 O O . ILE A 1 232 ? -20.721 0.760 7.938 1.00 89.62 232 ILE A O 1
ATOM 1890 N N . LYS A 1 233 ? -20.012 0.940 5.818 1.00 88.06 233 LYS A N 1
ATOM 1891 C CA . LYS A 1 233 ? -21.328 1.327 5.285 1.00 88.06 233 LYS A CA 1
ATOM 1892 C C . LYS A 1 233 ? -22.367 0.232 5.478 1.00 88.06 233 LYS A C 1
ATOM 1894 O O . LYS A 1 233 ? -23.479 0.544 5.882 1.00 88.06 233 LYS A O 1
ATOM 1899 N N . GLU A 1 234 ? -21.999 -1.015 5.202 1.00 88.06 234 GLU A N 1
ATOM 1900 C CA . GLU A 1 234 ? -22.867 -2.177 5.414 1.00 88.06 234 GLU A CA 1
ATOM 1901 C C . GLU A 1 234 ? -23.284 -2.277 6.883 1.00 88.06 234 GLU A C 1
ATOM 1903 O O . GLU A 1 234 ? -24.472 -2.326 7.170 1.00 88.06 234 GLU A O 1
ATOM 1908 N N . ARG A 1 235 ? -22.328 -2.186 7.815 1.00 82.94 235 ARG A N 1
ATOM 1909 C CA . ARG A 1 235 ? -22.605 -2.247 9.259 1.00 82.94 235 ARG A CA 1
ATOM 1910 C C . ARG A 1 235 ? -23.495 -1.115 9.753 1.00 82.94 235 ARG A C 1
ATOM 1912 O O . ARG A 1 235 ? -24.473 -1.376 10.432 1.00 82.94 235 ARG A O 1
ATOM 1919 N N . ILE A 1 236 ? -23.203 0.123 9.356 1.00 78.06 236 ILE A N 1
ATOM 1920 C CA . ILE A 1 236 ? -24.032 1.273 9.740 1.00 78.06 236 ILE A CA 1
ATOM 1921 C C . ILE A 1 236 ? -25.445 1.138 9.164 1.00 78.06 236 ILE A C 1
ATOM 1923 O O . ILE A 1 236 ? -26.383 1.582 9.797 1.00 78.06 236 ILE A O 1
ATOM 1927 N N . THR A 1 237 ? -25.617 0.530 7.988 1.00 69.19 237 THR A N 1
ATOM 1928 C CA . THR A 1 237 ? -26.951 0.334 7.390 1.00 69.19 237 THR A CA 1
ATOM 1929 C C . THR A 1 237 ? -27.728 -0.809 8.056 1.00 69.19 237 THR A C 1
ATOM 1931 O O . THR A 1 237 ? -28.946 -0.821 7.974 1.00 69.19 237 THR A O 1
ATOM 1934 N N . LEU A 1 238 ? -27.039 -1.760 8.697 1.00 57.53 238 LEU A N 1
ATOM 1935 C CA . LEU A 1 238 ? -27.640 -2.871 9.445 1.00 57.53 238 LEU A CA 1
ATOM 1936 C C . LEU A 1 238 ? -27.989 -2.507 10.903 1.00 57.53 238 LEU A C 1
ATOM 1938 O O . LEU A 1 238 ? -28.780 -3.214 11.515 1.00 57.53 238 LEU A O 1
ATOM 1942 N N . GLU A 1 239 ? -27.399 -1.445 11.463 1.00 51.12 239 GLU A N 1
ATOM 1943 C CA . GLU A 1 239 ? -27.661 -0.963 12.834 1.00 51.12 239 GLU A CA 1
ATOM 1944 C C . GLU A 1 239 ? -28.812 0.079 12.925 1.00 51.12 239 GLU A C 1
ATOM 1946 O O . GLU A 1 239 ? -28.922 0.776 13.934 1.00 51.12 239 GLU A O 1
ATOM 1951 N N . PHE A 1 240 ? -29.688 0.183 11.914 1.00 36.41 240 PHE A N 1
ATOM 1952 C CA . PHE A 1 240 ? -30.912 1.012 11.916 1.00 36.41 240 PHE A CA 1
ATOM 1953 C C . PHE A 1 240 ? -32.097 0.265 11.295 1.00 36.41 240 PHE A C 1
ATOM 1955 O O . PHE A 1 240 ? -33.244 0.668 11.592 1.00 36.41 240 PHE A O 1
#

Organism: Elizabethkingia miricola (NCBI:txid172045)

Sequence (240 aa):
MEYQDKKITDYLIEKRLPLDILLEVKDHMADQVAALETEQNITFDNAFEQTKASWGKDLEMRFSFFSYKFRKITRLQNSIMMRNQLRIQKKSLLIMLAIFFVTSYFILYIPKLSMYAFIAFNGGAAILGIAVSILGRKLLETTKGNYKKNISVFQRSVGNLMLTGALFITANNILGVDSQIEKISGSLNEIFFQHNFKPGVFAHATMSYLYIYMVVYGYLNYINYKKAVVKIKERITLEF

pLDDT: mean 90.25, std 8.05, range [36.41, 97.81]

Foldseek 3Di:
DVVLLVVLLVVLVVLVDAALVSVVVSVVLVVQLVCCCVVVVDDSVVSNVVSCVVCVQQSDFDFAPLDDPRGTHGNVLRVVLVVVLVVLLVVLVVVLVVLLVVLLCCLAPPVVCSLVSLCVLLVVLLCLLVVCCVVVVVLLVCLDPPNDHRNDSLSVQLPNLQNVLSVCSCVPCPVPPVVLSVLLSVLCCCVPPVVNDDPVSVCSNRVSSVSSSSNSSSVVSVVVSVVSVVVSVVVVVVVD

Nearest PDB structures (foldseek):
  5voy-assembly1_V  TM=2.961E-01  e=1.399E+00  Saccharomyces cerevisiae S288C
  5voy-assembly1_a  TM=3.648E-01  e=6.621E+00  Saccharomyces cerevisiae S288C
  9bru-assembly1_j  TM=3.233E-01  e=6.621E+00  Mus musculus
  7uwb-assembly1_o  TM=3.279E-01  e=7.626E+00  Citrus x limon

Mean predicted aligned error: 5.6 Å

Solvent-accessible surface area (backbone atoms only — not comparable to full-atom values): 12527 Å² total; per-residue (Å²): 107,74,69,58,55,47,55,56,49,58,61,49,58,76,57,66,56,31,46,50,56,42,55,53,50,49,53,54,51,50,53,50,27,53,47,38,29,67,76,68,70,42,54,67,71,61,24,43,51,54,50,51,60,71,42,44,73,41,61,34,73,38,81,35,93,85,37,83,87,65,35,71,38,25,44,47,58,53,52,54,41,52,55,51,47,54,54,48,49,52,52,23,50,51,53,32,50,53,51,49,54,54,42,49,48,27,46,76,76,37,60,93,51,19,62,62,54,46,46,51,56,46,50,51,43,24,51,50,18,46,50,50,52,63,78,40,37,78,64,54,57,61,33,41,90,85,45,84,72,58,56,42,83,35,35,66,62,21,59,63,43,12,44,51,14,15,52,50,32,44,66,55,50,57,77,41,36,69,66,41,50,52,46,28,46,54,25,47,44,34,44,75,74,65,66,55,82,45,74,68,41,54,44,55,53,42,52,72,43,52,27,49,27,30,18,48,38,13,48,56,26,41,52,54,32,51,51,46,53,50,56,46,52,55,49,61,64,71,76,112

Secondary structure (DSSP, 8-state):
-HHHHHHHHHHHHHTT--HHHHHHHHHHHHHHHHHHHHHH---HHHHHHHHHHHHTTTS-EEE-TTSTTS-EEEHHHHHHHHHHHHHHHHHHHHHHHHHHHHHHHHHHH-HHHHHHHHHHHHHHHHHHHHHHHHHTHHHHHTTSTT------TTHHHHTTHHHHHHHHHIIIIITTHHHHHHHHHHHHHHHHTS----HHHHHHHHHHHHHHHHHHHHHHHHHHHHHHHHHHHHHHHH--

Radius of gyration: 24.03 Å; Cα contacts (8 Å, |Δi|>4): 266; chains: 1; bounding box: 63×36×66 Å